Protein AF-A0A9N7LSR6-F1 (afdb_monomer)

Secondary structure (DSSP, 8-state):
-GGG--HHHHTTSSPPPHHHHHHHHHHHHHHTT--HHHHHHHHHHHGGGTHHHHHHHHHHT-TT-EEEEEPSSTTPPEEEEEEE-SGGGS-HHHHHHHH---TT-TTHHHHHHHHHHHHHHS-GGG-SS-HHHHHHHHHHHHHHHHT-TTS----GGGS-THHHHHHHHHHHHHTT-HHHHHHHHHSTTHHHHHHHHHSS--TTSSHHHHHHHHGGGS--GGGHHHHHHHHHHHHHHHHHSPPPP-GGGS--------

Organism: NCBI:txid265949

Mean predicted aligned error: 8.59 Å

Nearest PDB structures (foldseek):
  7bdx-assembly1_B  TM=3.173E-01  e=5.799E+00  Homo sapiens
  4yc7-assembly1_B  TM=2.250E-01  e=4.585E+00  Homo sapiens
  2x1g-assembly2_G  TM=2.556E-01  e=9.722E+00  Drosophila melanogaster

InterPro domains:
  IPR057037 TPR repeat domain, actinomycetes [PF23275] (3-215)

pLDDT: mean 83.14, std 17.46, range [34.88, 98.5]

Solvent-accessible surface area (backbone atoms only — not comparable to full-atom values): 14167 Å² total; per-residue (Å²): 109,72,88,70,69,48,71,52,30,57,68,42,76,39,78,66,52,73,68,46,21,48,54,48,21,52,50,43,25,68,43,32,83,38,48,56,70,54,49,51,52,50,29,61,72,46,57,91,58,24,31,56,58,17,41,43,46,30,50,38,6,13,58,49,34,60,29,44,39,34,54,71,51,94,87,54,62,80,42,94,50,69,41,69,25,19,55,89,50,39,28,52,42,56,49,47,55,56,64,64,86,58,95,79,53,96,49,48,60,58,48,48,36,50,49,30,48,42,50,52,59,16,60,69,88,53,41,49,54,23,35,52,37,39,39,41,49,52,42,46,50,49,55,58,48,68,68,33,77,85,82,50,74,42,56,50,80,74,54,74,65,70,60,54,58,27,45,45,43,28,42,52,40,29,33,60,13,54,53,40,44,30,47,50,46,72,39,92,60,22,69,56,50,52,46,46,68,70,50,45,50,51,89,78,74,40,50,35,66,43,50,60,54,57,56,47,80,70,46,62,77,90,40,44,63,48,24,50,54,37,50,47,38,56,51,49,50,52,68,75,63,54,77,72,77,71,78,83,77,80,79,74,78,84,80,73,90,129

Foldseek 3Di:
DLVVDDPCCLVLVDADDQVNQQLLQVLLLQQQADALVRLLVVLVVVPVCSQVSLSSQLQLQRQSYKHFHFHSDPPTDTDPDIDGGRLVSHHPNLSCLLPDPDPPPPCSLVSLLSNLVSNQSHDLSSLERGNSLLSLVVSLLVVLLVQDPPLALDELVVDDPRSLVSSLSSLQRSLSHLVSLLCCLQDPCNLVSLSSLVSYHRPVRCPSVVSNQVCLVPPDDPCVVSSVSNVCSNVVSCVVPPDPPPPVPPPDDDDDDD

Radius of gyration: 21.69 Å; Cα contacts (8 Å, |Δi|>4): 363; chains: 1; bounding box: 77×44×67 Å

Sequence (258 aa):
MLGSITPDQLAGKTPLNAEQASVLSQLQAQEHGMSVDALKTAEQRLGVERAIIGDSWQLMSNPNLNFPKTDTKVGAQEGSETTQGGFNQLPQSLQNALTFNEPSHPNSANDIAEIAKVAGDGSPRLQHGTELDKAMLDWGTRELHEEMPHGQIVDHSLLHGAQRSTLDDVFRVAGRDHVRVTDLLTGSGHDQFLFDVTHNRWDDGGKGIGSLFSWTQNPGGPEAELAGKTAHAYASYLGQHRAAPSASALCRSPERES

Structure (mmCIF, N/CA/C/O backbone):
data_AF-A0A9N7LSR6-F1
#
_entry.id   AF-A0A9N7LSR6-F1
#
loop_
_atom_site.group_PDB
_atom_site.id
_atom_site.type_symbol
_atom_site.label_atom_id
_atom_site.label_alt_id
_atom_site.label_comp_id
_atom_site.label_asym_id
_atom_site.label_entity_id
_atom_site.label_seq_id
_atom_site.pdbx_PDB_ins_code
_atom_site.Cartn_x
_atom_site.Cartn_y
_atom_site.Cartn_z
_atom_site.occupancy
_atom_site.B_iso_or_equiv
_atom_site.auth_seq_id
_atom_site.auth_comp_id
_atom_site.auth_asym_id
_atom_site.auth_atom_id
_atom_site.pdbx_PDB_model_num
ATOM 1 N N . MET A 1 1 ? -2.822 -4.829 19.591 1.00 74.12 1 MET A N 1
ATOM 2 C CA . MET A 1 1 ? -4.206 -4.497 19.193 1.00 74.12 1 MET A CA 1
ATOM 3 C C . MET A 1 1 ? -4.357 -4.608 17.683 1.00 74.12 1 MET A C 1
ATOM 5 O O . MET A 1 1 ? -4.864 -5.626 17.243 1.00 74.12 1 MET A O 1
ATOM 9 N N . LEU A 1 2 ? -3.822 -3.683 16.878 1.00 84.88 2 LEU A N 1
ATOM 10 C CA . LEU A 1 2 ? -3.814 -3.839 15.411 1.00 84.88 2 LEU A CA 1
ATOM 11 C C . LEU A 1 2 ? -2.745 -4.833 14.917 1.00 84.88 2 LEU A C 1
ATOM 13 O O . LEU A 1 2 ? -3.024 -5.675 14.072 1.00 84.88 2 LEU A O 1
ATOM 17 N N . GLY A 1 3 ? -1.565 -4.858 15.547 1.00 77.75 3 GLY A N 1
ATOM 18 C CA . GLY A 1 3 ? -0.486 -5.800 15.200 1.00 77.75 3 GLY A CA 1
ATOM 19 C C . GLY A 1 3 ? -0.766 -7.295 15.453 1.00 77.75 3 GLY A C 1
ATOM 20 O O . GLY A 1 3 ? 0.090 -8.130 15.162 1.00 77.75 3 GLY A O 1
ATOM 21 N N . SER A 1 4 ? -1.935 -7.657 16.004 1.00 89.38 4 SER A N 1
ATOM 22 C CA . SER A 1 4 ? -2.376 -9.057 16.142 1.00 89.38 4 SER A CA 1
ATOM 23 C C . SER A 1 4 ? -3.245 -9.539 14.975 1.00 89.38 4 SER A C 1
ATOM 25 O O . SER A 1 4 ? -3.668 -10.695 14.982 1.00 89.38 4 SER A O 1
ATOM 27 N N . ILE A 1 5 ? -3.517 -8.678 13.988 1.00 94.25 5 ILE A N 1
ATOM 28 C CA . ILE A 1 5 ? -4.262 -9.051 12.784 1.00 94.25 5 ILE A CA 1
ATOM 29 C C . ILE A 1 5 ? -3.492 -10.125 12.008 1.00 94.25 5 ILE A C 1
ATOM 31 O O . ILE A 1 5 ? -2.265 -10.092 11.869 1.00 94.25 5 ILE A O 1
ATOM 35 N N . THR A 1 6 ? -4.232 -11.131 11.555 1.00 94.50 6 THR A N 1
ATOM 36 C CA . THR A 1 6 ? -3.682 -12.323 10.905 1.00 94.50 6 THR A CA 1
ATOM 37 C C . THR A 1 6 ? -3.723 -12.210 9.378 1.00 94.50 6 THR A C 1
ATOM 39 O O . THR A 1 6 ? -4.559 -11.481 8.842 1.00 94.50 6 THR A O 1
ATOM 42 N N . PRO A 1 7 ? -2.885 -12.970 8.647 1.00 93.19 7 PRO A N 1
ATOM 43 C CA . PRO A 1 7 ? -2.949 -13.008 7.185 1.00 93.19 7 PRO A CA 1
ATOM 44 C C . PRO A 1 7 ? -4.320 -13.429 6.639 1.00 93.19 7 PRO A C 1
ATOM 46 O O . PRO A 1 7 ? -4.773 -12.885 5.639 1.00 93.19 7 PRO A O 1
ATOM 49 N N . ASP A 1 8 ? -5.016 -14.355 7.308 1.00 94.38 8 ASP A N 1
ATOM 50 C CA . ASP A 1 8 ? -6.358 -14.770 6.884 1.00 94.38 8 ASP A CA 1
ATOM 51 C C . ASP A 1 8 ? -7.393 -13.650 7.052 1.00 94.38 8 ASP A C 1
ATOM 53 O O . ASP A 1 8 ? -8.319 -13.559 6.246 1.00 94.38 8 ASP A O 1
ATOM 57 N N . GLN A 1 9 ? -7.215 -12.771 8.043 1.00 96.06 9 GLN A N 1
ATOM 58 C CA . GLN A 1 9 ? -8.043 -11.574 8.182 1.00 96.06 9 GLN A CA 1
ATOM 59 C C . GLN A 1 9 ? -7.751 -10.560 7.074 1.00 96.06 9 GLN A C 1
ATOM 61 O O . GLN A 1 9 ? -8.682 -10.091 6.431 1.00 96.06 9 GLN A O 1
ATOM 66 N N . LEU A 1 10 ? -6.474 -10.278 6.787 1.00 95.00 10 LEU A N 1
ATOM 67 C CA . LEU A 1 10 ? -6.074 -9.374 5.692 1.00 95.00 10 LEU A CA 1
ATOM 68 C C . LEU A 1 10 ? -6.535 -9.864 4.312 1.00 95.00 10 LEU A C 1
ATOM 70 O O . LEU A 1 10 ? -6.814 -9.059 3.426 1.00 95.00 10 LEU A O 1
ATOM 74 N N . ALA A 1 11 ? -6.635 -11.181 4.137 1.00 93.00 11 ALA A N 1
ATOM 75 C CA . ALA A 1 11 ? -7.169 -11.814 2.936 1.00 93.00 11 ALA A CA 1
ATOM 76 C C . ALA A 1 11 ? -8.710 -11.905 2.918 1.00 93.00 11 ALA A C 1
ATOM 78 O O . ALA A 1 11 ? -9.269 -12.512 2.008 1.00 93.00 11 ALA A O 1
ATOM 79 N N . GLY A 1 12 ? -9.408 -11.383 3.936 1.00 93.00 12 GLY A N 1
ATOM 80 C CA . GLY A 1 12 ? -10.873 -11.410 4.035 1.00 93.00 12 GLY A CA 1
ATOM 81 C C . GLY A 1 12 ? -11.478 -12.796 4.283 1.00 93.00 12 GLY A C 1
ATOM 82 O O . GLY A 1 12 ? -12.693 -12.964 4.200 1.00 93.00 12 GLY A O 1
ATOM 83 N N . LYS A 1 13 ? -10.660 -13.809 4.594 1.00 94.81 13 LYS A N 1
ATOM 84 C CA . LYS A 1 13 ? -11.134 -15.175 4.882 1.00 94.81 13 LYS A CA 1
ATOM 85 C C . LYS A 1 13 ? -11.805 -15.265 6.247 1.00 94.81 13 LYS A C 1
ATOM 87 O O . LYS A 1 13 ? -12.680 -16.103 6.452 1.00 94.81 13 LYS A O 1
ATOM 92 N N . THR A 1 14 ? -11.374 -14.428 7.187 1.00 95.75 14 THR A N 1
ATOM 93 C CA . THR A 1 14 ? -11.993 -14.278 8.504 1.00 95.75 14 THR A CA 1
ATOM 94 C C . THR A 1 14 ? -12.178 -12.796 8.830 1.00 95.75 14 THR A C 1
ATOM 96 O O . THR A 1 14 ? -11.366 -11.971 8.419 1.00 95.75 14 THR A O 1
ATOM 99 N N . PRO A 1 15 ? -13.249 -12.411 9.545 1.00 94.44 15 PRO A N 1
ATOM 100 C CA . PRO A 1 15 ? -13.459 -11.015 9.907 1.00 94.44 15 PRO A CA 1
ATOM 101 C C . PRO A 1 15 ? -12.470 -10.551 10.984 1.00 94.44 15 PRO A C 1
ATOM 103 O O . PRO A 1 15 ? -11.902 -11.349 11.741 1.00 94.44 15 PRO A O 1
ATOM 106 N N . LEU A 1 16 ? -12.313 -9.232 11.102 1.00 94.75 16 LEU A N 1
ATOM 107 C CA . LEU A 1 16 ? -11.719 -8.626 12.292 1.00 94.75 16 LEU A CA 1
ATOM 108 C C . LEU A 1 16 ? -12.547 -9.008 13.525 1.00 94.75 16 LEU A C 1
ATOM 110 O O . LEU A 1 16 ? -13.775 -9.103 13.459 1.00 94.75 16 LEU A O 1
ATOM 114 N N . ASN A 1 17 ? -11.885 -9.228 14.660 1.00 93.81 17 ASN A N 1
ATOM 115 C CA . ASN A 1 17 ? -12.618 -9.363 15.914 1.00 93.81 17 ASN A CA 1
ATOM 116 C C . ASN A 1 17 ? -13.159 -7.990 16.366 1.00 93.81 17 ASN A C 1
ATOM 118 O O . ASN A 1 17 ? -12.734 -6.950 15.861 1.00 93.81 17 ASN A O 1
ATOM 122 N N . ALA A 1 18 ? -14.092 -7.984 17.323 1.00 90.81 18 ALA A N 1
ATOM 123 C CA . ALA A 1 18 ? -14.767 -6.758 17.757 1.00 90.81 18 ALA A CA 1
ATOM 124 C C . ALA A 1 18 ? -13.787 -5.672 18.241 1.00 90.81 18 ALA A C 1
ATOM 126 O O . ALA A 1 18 ? -13.949 -4.501 17.921 1.00 90.81 18 ALA A O 1
ATOM 127 N N . GLU A 1 19 ? -12.734 -6.064 18.957 1.00 91.88 19 GLU A N 1
ATOM 128 C CA . GLU A 1 19 ? -11.726 -5.142 19.482 1.00 91.88 19 GLU A CA 1
ATOM 129 C C . GLU A 1 19 ? -10.877 -4.525 18.359 1.00 91.88 19 GLU A C 1
ATOM 131 O O . GLU A 1 19 ? -10.713 -3.309 18.302 1.00 91.88 19 GLU A O 1
ATOM 136 N N . GLN A 1 20 ? -10.394 -5.342 17.419 1.00 95.12 20 GLN A N 1
ATOM 137 C CA . GLN A 1 20 ? -9.645 -4.890 16.243 1.00 95.12 20 GLN A CA 1
ATOM 138 C C . GLN A 1 20 ? -10.472 -3.925 15.389 1.00 95.12 20 GLN A C 1
ATOM 140 O O . GLN A 1 20 ? -9.976 -2.873 14.988 1.00 95.12 20 GLN A O 1
ATOM 145 N N . ALA A 1 21 ? -11.730 -4.280 15.129 1.00 93.00 21 ALA A N 1
ATOM 146 C CA . ALA A 1 21 ? -12.619 -3.493 14.290 1.00 93.00 21 ALA A CA 1
ATOM 147 C C . ALA A 1 21 ? -12.985 -2.154 14.948 1.00 93.00 21 ALA A C 1
ATOM 149 O O . ALA A 1 21 ? -12.970 -1.121 14.279 1.00 93.00 21 ALA A O 1
ATOM 150 N N . SER A 1 22 ? -13.241 -2.157 16.261 1.00 91.06 22 SER A N 1
ATOM 151 C CA . SER A 1 22 ? -13.564 -0.942 17.013 1.00 91.06 22 SER A CA 1
ATOM 152 C C . SER A 1 22 ? -12.378 0.022 17.088 1.00 91.06 22 SER A C 1
ATOM 154 O O . SER A 1 22 ? -12.529 1.217 16.835 1.00 91.06 22 SER A O 1
ATOM 156 N N . VAL A 1 23 ? -11.167 -0.493 17.345 1.00 93.06 23 VAL A N 1
ATOM 157 C CA . VAL A 1 23 ? -9.940 0.323 17.344 1.00 93.06 23 VAL A CA 1
ATOM 158 C C . VAL A 1 23 ? -9.698 0.945 15.969 1.00 93.06 23 VAL A C 1
ATOM 160 O O . VAL A 1 23 ? -9.437 2.143 15.886 1.00 93.06 23 VAL A O 1
ATOM 163 N N . LEU A 1 24 ? -9.821 0.162 14.890 1.00 95.38 24 LEU A N 1
ATOM 164 C CA . LEU A 1 24 ? -9.657 0.672 13.527 1.00 95.38 24 LEU A CA 1
ATOM 165 C C . LEU A 1 24 ? -10.684 1.767 13.204 1.00 95.38 24 LEU A C 1
ATOM 167 O O . LEU A 1 24 ? -10.323 2.809 12.663 1.00 95.38 24 LEU A O 1
ATOM 171 N N . SER A 1 25 ? -11.944 1.556 13.590 1.00 93.62 25 SER A N 1
ATOM 172 C CA . SER A 1 25 ? -13.029 2.520 13.395 1.00 93.62 25 SER A CA 1
ATOM 173 C C . SER A 1 25 ? -12.774 3.847 14.118 1.00 93.62 25 SER A C 1
ATOM 175 O O . SER A 1 25 ? -12.939 4.922 13.542 1.00 93.62 25 SER A O 1
ATOM 177 N N . GLN A 1 26 ? -12.317 3.789 15.371 1.00 92.19 26 GLN A N 1
ATOM 178 C CA . GLN A 1 26 ? -12.020 4.986 16.159 1.00 92.19 26 GLN A CA 1
ATOM 179 C C . GLN A 1 26 ? -10.827 5.767 15.606 1.00 92.19 26 GLN A C 1
ATOM 181 O O . GLN A 1 26 ? -10.870 6.997 15.587 1.00 92.19 26 GLN A O 1
ATOM 186 N N . LEU A 1 27 ? -9.779 5.071 15.157 1.00 94.00 27 LEU A N 1
ATOM 187 C CA . LEU A 1 27 ? -8.625 5.702 14.516 1.00 94.00 27 LEU A CA 1
ATOM 188 C C . LEU A 1 27 ? -9.034 6.377 13.209 1.00 94.00 27 LEU A C 1
ATOM 190 O O . LEU A 1 27 ? -8.750 7.555 13.024 1.00 94.00 27 LEU A O 1
ATOM 194 N N . GLN A 1 28 ? -9.802 5.685 12.364 1.00 94.50 28 GLN A N 1
ATOM 195 C CA . GLN A 1 28 ? -10.325 6.255 11.124 1.00 94.50 28 GLN A CA 1
ATOM 196 C C . GLN A 1 28 ? -11.121 7.542 11.389 1.00 94.50 28 GLN A C 1
ATOM 198 O O . GLN A 1 28 ? -10.858 8.564 10.756 1.00 94.50 28 GLN A O 1
ATOM 203 N N . ALA A 1 29 ? -12.022 7.542 12.376 1.00 91.88 29 ALA A N 1
ATOM 204 C CA . ALA A 1 29 ? -12.809 8.723 12.723 1.00 91.88 29 ALA A CA 1
ATOM 205 C C . ALA A 1 29 ? -11.956 9.889 13.259 1.00 91.88 29 ALA A C 1
ATOM 207 O O . ALA A 1 29 ? -12.240 11.047 12.948 1.00 91.88 29 ALA A O 1
ATOM 208 N N . GLN A 1 30 ? -10.918 9.602 14.054 1.00 91.81 30 GLN A N 1
ATOM 209 C CA . GLN A 1 30 ? -10.011 10.617 14.608 1.00 91.81 30 GLN A CA 1
ATOM 210 C C . GLN A 1 30 ? -9.109 11.233 13.537 1.00 91.81 30 GLN A C 1
ATOM 212 O O . GLN A 1 30 ? -8.884 12.442 13.536 1.00 91.81 30 GLN A O 1
ATOM 217 N N . GLU A 1 31 ? -8.605 10.407 12.626 1.00 94.31 31 GLU A N 1
ATOM 218 C CA . GLU A 1 31 ? -7.654 10.810 11.596 1.00 94.31 31 GLU A CA 1
ATOM 219 C C . GLU A 1 31 ? -8.334 11.485 10.395 1.00 94.31 31 GLU A C 1
ATOM 221 O O . GLU A 1 31 ? -7.712 12.318 9.737 1.00 94.31 31 GLU A O 1
ATOM 226 N N . HIS A 1 32 ? -9.613 11.185 10.125 1.00 92.12 32 HIS A N 1
ATOM 227 C CA . HIS A 1 32 ? -10.320 11.569 8.895 1.00 92.12 32 HIS A CA 1
ATOM 228 C C . HIS A 1 32 ? -10.160 13.047 8.492 1.00 92.12 32 HIS A C 1
ATOM 230 O O . HIS A 1 32 ? -9.946 13.350 7.317 1.00 92.12 32 HIS A O 1
ATOM 236 N N . GLY A 1 33 ? -10.266 13.963 9.463 1.00 87.62 33 GLY A N 1
ATOM 237 C CA . GLY A 1 33 ? -10.202 15.413 9.246 1.00 87.62 33 GLY A CA 1
ATOM 238 C C . GLY A 1 33 ? -8.825 16.052 9.455 1.00 87.62 33 GLY A C 1
ATOM 239 O O . GLY A 1 33 ? -8.715 17.275 9.374 1.00 87.62 33 GLY A O 1
ATOM 240 N N . MET A 1 34 ? -7.788 15.274 9.771 1.00 93.38 34 MET A N 1
ATOM 241 C CA . MET A 1 34 ? -6.446 15.799 10.029 1.00 93.38 34 MET A CA 1
ATOM 242 C C . MET A 1 34 ? -5.683 16.069 8.722 1.00 93.38 34 MET A C 1
ATOM 244 O O . MET A 1 34 ? -5.839 15.354 7.731 1.00 93.38 34 MET A O 1
ATOM 248 N N . SER A 1 35 ? -4.827 17.096 8.712 1.00 93.62 35 SER A N 1
ATOM 249 C CA . SER A 1 35 ? -3.844 17.295 7.637 1.00 93.62 35 SER A CA 1
ATOM 250 C C . SER A 1 35 ? -2.722 16.254 7.719 1.00 93.62 35 SER A C 1
ATOM 252 O O . SER A 1 35 ? -2.513 15.665 8.780 1.00 93.62 35 SER A O 1
ATOM 254 N N . VAL A 1 36 ? -1.966 16.065 6.630 1.00 92.94 36 VAL A N 1
ATOM 255 C CA . VAL A 1 36 ? -0.799 15.159 6.609 1.00 92.94 36 VAL A CA 1
ATOM 256 C C . VAL A 1 36 ? 0.201 15.533 7.708 1.00 92.94 36 VAL A C 1
ATOM 258 O O . VAL A 1 36 ? 0.541 14.699 8.541 1.00 92.94 36 VAL A O 1
ATOM 261 N N . ASP A 1 37 ? 0.533 16.819 7.814 1.00 93.00 37 ASP A N 1
ATOM 262 C CA . ASP A 1 37 ? 1.457 17.348 8.824 1.00 93.00 37 ASP A CA 1
ATOM 263 C C . ASP A 1 37 ? 0.952 17.134 10.273 1.00 93.00 37 ASP A C 1
ATOM 265 O O . ASP A 1 37 ? 1.711 16.816 11.198 1.00 93.00 37 ASP A O 1
ATOM 269 N N . ALA A 1 38 ? -0.368 17.226 10.490 1.00 93.81 38 ALA A N 1
ATOM 270 C CA . ALA A 1 38 ? -0.983 16.938 11.787 1.00 93.81 38 ALA A CA 1
ATOM 271 C C . ALA A 1 38 ? -0.946 15.440 12.120 1.00 93.81 38 ALA A C 1
ATOM 273 O O . ALA A 1 38 ? -0.660 15.082 13.265 1.00 93.81 38 ALA A O 1
ATOM 274 N N . LEU A 1 39 ? -1.177 14.571 11.132 1.00 95.06 39 LEU A N 1
ATOM 275 C CA . LEU A 1 39 ? -1.045 13.120 11.277 1.00 95.06 39 LEU A CA 1
ATOM 276 C C . LEU A 1 39 ? 0.406 12.729 11.554 1.00 95.06 39 LEU A C 1
ATOM 278 O O . LEU A 1 39 ? 0.665 11.931 12.455 1.00 95.06 39 LEU A O 1
ATOM 282 N N . LYS A 1 40 ? 1.368 13.353 10.864 1.00 94.19 40 LYS A N 1
ATOM 283 C CA . LYS A 1 40 ? 2.791 13.139 11.129 1.00 94.19 40 LYS A CA 1
ATOM 284 C C . LYS A 1 40 ? 3.169 13.599 12.531 1.00 94.19 40 LYS A C 1
ATOM 286 O O . LYS A 1 40 ? 3.890 12.906 13.243 1.00 94.19 40 LYS A O 1
ATOM 291 N N . THR A 1 41 ? 2.657 14.746 12.961 1.00 94.19 41 THR A N 1
ATOM 292 C CA . THR A 1 41 ? 2.859 15.238 14.327 1.00 94.19 41 THR A CA 1
ATOM 293 C C . THR A 1 41 ? 2.252 14.287 15.364 1.00 94.19 41 THR A C 1
ATOM 295 O O . THR A 1 41 ? 2.858 14.056 16.412 1.00 94.19 41 THR A O 1
ATOM 298 N N . ALA A 1 42 ? 1.070 13.725 15.097 1.00 92.81 42 ALA A N 1
ATOM 299 C CA . ALA A 1 42 ? 0.438 12.735 15.965 1.00 92.81 42 ALA A CA 1
ATOM 300 C C . ALA A 1 42 ? 1.285 11.456 16.064 1.00 92.81 42 ALA A C 1
ATOM 302 O O . ALA A 1 42 ? 1.587 11.018 17.172 1.00 92.81 42 ALA A O 1
ATOM 303 N N . GLU A 1 43 ? 1.752 10.931 14.930 1.00 95.06 43 GLU A N 1
ATOM 304 C CA . GLU A 1 43 ? 2.676 9.795 14.847 1.00 95.06 43 GLU A CA 1
ATOM 305 C C . GLU A 1 43 ? 3.944 10.036 15.683 1.00 95.06 43 GLU A C 1
ATOM 307 O O . GLU A 1 43 ? 4.276 9.236 16.557 1.00 95.06 43 GLU A O 1
ATOM 312 N N . GLN A 1 44 ? 4.600 11.189 15.524 1.00 92.94 44 GLN A N 1
ATOM 313 C CA . GLN A 1 44 ? 5.814 11.521 16.279 1.00 92.94 44 GLN A CA 1
ATOM 314 C C . GLN A 1 44 ? 5.575 11.606 17.792 1.00 92.94 44 GLN A C 1
ATOM 316 O O . GLN A 1 44 ? 6.429 11.197 18.583 1.00 92.94 44 GLN A O 1
ATOM 321 N N . ARG A 1 45 ? 4.414 12.122 18.216 1.00 93.06 45 ARG A N 1
ATOM 322 C CA . ARG A 1 45 ? 4.045 12.231 19.638 1.00 93.06 45 ARG A CA 1
ATOM 323 C C . ARG A 1 45 ? 3.814 10.874 20.299 1.00 93.06 45 ARG A C 1
ATOM 325 O O . ARG A 1 45 ? 3.986 10.774 21.512 1.00 93.06 45 ARG A O 1
ATOM 332 N N . LEU A 1 46 ? 3.448 9.850 19.530 1.00 90.88 46 LEU A N 1
ATOM 333 C CA . LEU A 1 46 ? 3.213 8.494 20.035 1.00 90.88 46 LEU A CA 1
ATOM 334 C C . LEU A 1 46 ? 4.513 7.738 20.351 1.00 90.88 46 LEU A C 1
ATOM 336 O O . LEU A 1 46 ? 4.479 6.725 21.051 1.00 90.88 46 LEU A O 1
ATOM 340 N N . GLY A 1 47 ? 5.668 8.231 19.891 1.00 90.50 47 GLY A N 1
ATOM 341 C CA . GLY A 1 47 ? 6.975 7.672 20.228 1.00 90.50 47 GLY A CA 1
ATOM 342 C C . GLY A 1 47 ? 7.091 6.198 19.838 1.00 90.50 47 GLY A C 1
ATOM 343 O O . GLY A 1 47 ? 7.173 5.867 18.662 1.00 90.50 47 GLY A O 1
ATOM 344 N N . VAL A 1 48 ? 7.110 5.297 20.821 1.00 87.50 48 VAL A N 1
ATOM 345 C CA . VAL A 1 48 ? 7.247 3.848 20.579 1.00 87.50 48 VAL A CA 1
ATOM 346 C C . VAL A 1 48 ? 6.019 3.262 19.865 1.00 87.50 48 VAL A C 1
ATOM 348 O O . VAL A 1 48 ? 6.159 2.321 19.093 1.00 87.50 48 VAL A O 1
ATOM 351 N N . GLU A 1 49 ? 4.838 3.856 20.053 1.00 89.88 49 GLU A N 1
ATOM 352 C CA . GLU A 1 49 ? 3.566 3.385 19.477 1.00 89.88 49 GLU A CA 1
ATOM 353 C C . GLU A 1 49 ? 3.246 4.026 18.117 1.00 89.88 49 GLU A C 1
ATOM 355 O O . GLU A 1 49 ? 2.159 3.850 17.573 1.00 89.88 49 GLU A O 1
ATOM 360 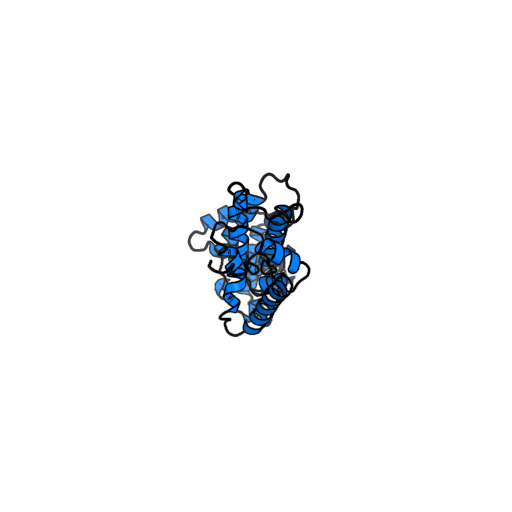N N . ARG A 1 50 ? 4.187 4.783 17.543 1.00 93.06 50 ARG A N 1
ATOM 361 C CA . ARG A 1 50 ? 3.987 5.562 16.312 1.00 93.06 50 ARG A CA 1
ATOM 362 C C . ARG A 1 50 ? 3.512 4.739 15.108 1.00 93.06 50 ARG A C 1
ATOM 364 O O . ARG A 1 50 ? 2.761 5.243 14.277 1.00 93.06 50 ARG A O 1
ATOM 371 N N . ALA A 1 51 ? 3.884 3.456 15.061 1.00 94.25 51 ALA A N 1
ATOM 372 C CA . ALA A 1 51 ? 3.486 2.525 14.008 1.00 94.25 51 ALA A CA 1
ATOM 373 C C . ALA A 1 51 ? 1.961 2.395 13.868 1.00 94.25 51 ALA A C 1
ATOM 375 O O . ALA A 1 51 ? 1.488 2.084 12.782 1.00 94.25 51 ALA A O 1
ATOM 376 N N . ILE A 1 52 ? 1.185 2.688 14.922 1.00 95.31 52 ILE A N 1
ATOM 377 C CA . ILE A 1 52 ? -0.276 2.556 14.900 1.00 95.31 52 ILE A CA 1
ATOM 378 C C . ILE A 1 52 ? -0.951 3.428 13.830 1.00 95.31 52 ILE A C 1
ATOM 380 O O . ILE A 1 52 ? -1.991 3.030 13.319 1.00 95.31 52 ILE A O 1
ATOM 384 N N . ILE A 1 53 ? -0.358 4.575 13.472 1.00 96.38 53 ILE A N 1
ATOM 385 C CA . ILE A 1 53 ? -0.896 5.467 12.432 1.00 96.38 53 ILE A CA 1
ATOM 386 C C . ILE A 1 53 ? -0.649 4.875 11.038 1.00 96.38 53 ILE A C 1
ATOM 388 O O . ILE A 1 53 ? -1.546 4.825 10.209 1.00 96.38 53 ILE A O 1
ATOM 392 N N . GLY A 1 54 ? 0.552 4.350 10.778 1.00 96.88 54 GLY A N 1
ATOM 393 C CA . GLY A 1 54 ? 0.815 3.628 9.529 1.00 96.88 54 GLY A CA 1
ATOM 394 C C . GLY A 1 54 ? -0.038 2.358 9.420 1.00 96.88 54 GLY A C 1
ATOM 395 O O . GLY A 1 54 ? -0.631 2.090 8.377 1.00 96.88 54 GLY A O 1
ATOM 396 N N . ASP A 1 55 ? -0.157 1.607 10.517 1.00 97.75 55 ASP A N 1
ATOM 397 C CA . ASP A 1 55 ? -0.974 0.395 10.601 1.00 97.75 55 ASP A CA 1
ATOM 398 C C . ASP A 1 55 ? -2.459 0.688 10.342 1.00 97.75 55 ASP A C 1
ATOM 400 O O . ASP A 1 55 ? -3.117 -0.072 9.628 1.00 97.75 55 ASP A O 1
ATOM 404 N N . SER A 1 56 ? -2.999 1.783 10.896 1.00 97.44 56 SER A N 1
ATOM 405 C CA . SER A 1 56 ? -4.399 2.167 10.691 1.00 97.44 56 SER A CA 1
ATOM 406 C C . SER A 1 56 ? -4.670 2.454 9.217 1.00 97.44 56 SER A C 1
ATOM 408 O O . SER A 1 56 ? -5.667 1.958 8.689 1.00 97.44 56 SER A O 1
ATOM 410 N N . TRP A 1 57 ? -3.775 3.170 8.529 1.00 98.31 57 TRP A N 1
ATOM 411 C CA . TRP A 1 57 ? -3.933 3.494 7.110 1.00 98.31 57 TRP A CA 1
ATOM 412 C C . TRP A 1 57 ? -3.930 2.251 6.225 1.00 98.31 57 TRP A C 1
ATOM 414 O O . TRP A 1 57 ? -4.775 2.121 5.335 1.00 98.31 57 TRP A O 1
ATOM 424 N N . GLN A 1 58 ? -3.020 1.312 6.492 1.00 98.12 58 GLN A N 1
ATOM 425 C CA . GLN A 1 58 ? -2.955 0.053 5.750 1.00 98.12 58 GLN A CA 1
ATOM 426 C C . GLN A 1 58 ? -4.238 -0.767 5.926 1.00 98.12 58 GLN A C 1
ATOM 428 O O . GLN A 1 58 ? -4.798 -1.291 4.965 1.00 98.12 58 GLN A O 1
ATOM 433 N N . LEU A 1 59 ? -4.766 -0.818 7.147 1.00 98.12 59 LEU A N 1
ATOM 434 C CA . LEU A 1 59 ? -5.972 -1.580 7.452 1.00 98.12 59 LEU A CA 1
ATOM 435 C C . LEU A 1 59 ? -7.247 -0.925 6.912 1.00 98.12 59 LEU A C 1
ATOM 437 O O . LEU A 1 59 ? -8.060 -1.605 6.290 1.00 98.12 59 LEU A O 1
ATOM 441 N N . MET A 1 60 ? -7.439 0.382 7.110 1.00 97.50 60 MET A N 1
ATOM 442 C CA . MET A 1 60 ? -8.649 1.059 6.628 1.00 97.50 60 MET A CA 1
ATOM 443 C C . MET A 1 60 ? -8.703 1.094 5.099 1.00 97.50 60 MET A C 1
ATOM 445 O O . MET A 1 60 ? -9.791 1.073 4.530 1.00 97.50 60 MET A O 1
ATOM 449 N N . SER A 1 61 ? -7.546 1.085 4.430 1.00 98.50 61 SER A N 1
ATOM 450 C CA . SER A 1 61 ? -7.463 1.034 2.970 1.00 98.50 61 SER A CA 1
ATOM 451 C C . SER A 1 61 ? -7.517 -0.380 2.382 1.00 98.50 61 SER A C 1
ATOM 453 O O . SER A 1 61 ? -7.536 -0.512 1.161 1.00 98.50 61 SER A O 1
ATOM 455 N N . ASN A 1 62 ? -7.579 -1.437 3.196 1.00 98.44 62 ASN A N 1
ATOM 456 C CA . ASN A 1 62 ? -7.665 -2.809 2.701 1.00 98.44 62 ASN A CA 1
ATOM 457 C C . ASN A 1 62 ? -9.121 -3.174 2.325 1.00 98.44 62 ASN A C 1
ATOM 459 O O . ASN A 1 62 ? -9.973 -3.273 3.213 1.00 98.44 62 ASN A O 1
ATOM 463 N N . PRO A 1 63 ? -9.427 -3.436 1.039 1.00 97.94 63 PRO A N 1
ATOM 464 C CA . PRO A 1 63 ? -10.787 -3.705 0.571 1.00 97.94 63 PRO A CA 1
ATOM 465 C C . PRO A 1 63 ? -11.352 -5.053 1.042 1.00 97.94 63 PRO A C 1
ATOM 467 O O . PRO A 1 63 ? -12.557 -5.281 0.937 1.00 97.94 63 PRO A O 1
ATOM 470 N N . ASN A 1 64 ? -10.522 -5.950 1.576 1.00 97.12 64 ASN A N 1
ATOM 471 C CA . ASN A 1 64 ? -10.973 -7.224 2.138 1.00 97.12 64 ASN A CA 1
ATOM 472 C C . ASN A 1 64 ? -11.472 -7.090 3.584 1.00 97.12 64 ASN A C 1
ATOM 474 O O . ASN A 1 64 ? -12.059 -8.031 4.124 1.00 97.12 64 ASN A O 1
ATOM 478 N N . LEU A 1 65 ? -11.233 -5.943 4.228 1.00 97.06 65 LEU A N 1
ATOM 479 C CA . LEU A 1 65 ? -11.643 -5.697 5.603 1.00 97.06 65 LEU A CA 1
ATOM 480 C C . LEU A 1 65 ? -12.987 -4.972 5.659 1.00 97.06 65 LEU A C 1
ATOM 482 O O . LEU A 1 65 ? -13.295 -4.103 4.848 1.00 97.06 65 LEU A O 1
ATOM 486 N N . ASN A 1 66 ? -13.773 -5.322 6.673 1.00 95.19 66 ASN A N 1
ATOM 487 C CA . ASN A 1 66 ? -14.980 -4.603 7.056 1.00 95.19 66 ASN A CA 1
ATOM 488 C C . ASN A 1 66 ? -14.862 -4.217 8.526 1.00 95.19 66 ASN A C 1
ATOM 490 O O . ASN A 1 66 ? -14.421 -5.025 9.348 1.00 95.19 66 ASN A O 1
ATOM 494 N N . PHE A 1 67 ? -15.265 -2.998 8.860 1.00 94.19 67 PHE A N 1
ATOM 495 C CA . PHE A 1 67 ? -15.240 -2.498 10.229 1.00 94.19 67 PHE A CA 1
ATOM 496 C C . PHE A 1 67 ? -16.432 -1.566 10.483 1.00 94.19 67 PHE A C 1
ATOM 498 O O . PHE A 1 67 ? -17.020 -1.044 9.531 1.00 94.19 67 PHE A O 1
ATOM 505 N N . PRO A 1 68 ? -16.849 -1.386 11.748 1.00 91.56 68 PRO A N 1
ATOM 506 C CA . PRO A 1 68 ? -17.919 -0.465 12.093 1.00 91.56 68 PRO A CA 1
ATOM 507 C C . PRO A 1 68 ? -17.634 0.948 11.601 1.00 91.56 68 PRO A C 1
ATOM 509 O O . PRO A 1 68 ? -16.489 1.399 11.575 1.00 91.56 68 PRO A O 1
ATOM 512 N N . LYS A 1 69 ? -18.682 1.681 11.256 1.00 87.62 69 LYS A N 1
ATOM 513 C CA . LYS A 1 69 ? -18.596 3.106 10.973 1.00 87.62 69 LYS A CA 1
ATOM 514 C C . LYS A 1 69 ? -18.744 3.876 12.282 1.00 87.62 69 LYS A C 1
ATOM 516 O O . LYS A 1 69 ? -19.768 3.769 12.955 1.00 87.62 69 LYS A O 1
ATOM 521 N N . THR A 1 70 ? -17.738 4.669 12.626 1.00 82.56 70 THR A N 1
ATOM 522 C CA . THR A 1 70 ? -17.833 5.662 13.699 1.00 82.56 70 THR A CA 1
ATOM 523 C C . THR A 1 70 ? -18.026 7.026 13.054 1.00 82.56 70 THR A C 1
ATOM 525 O O . THR A 1 70 ? -17.354 7.355 12.077 1.00 82.56 70 THR A O 1
ATOM 528 N N . ASP A 1 71 ? -18.968 7.820 13.562 1.00 74.81 71 ASP A N 1
ATOM 529 C CA . ASP A 1 71 ? -19.133 9.189 13.073 1.00 74.81 71 ASP A CA 1
ATOM 530 C C . ASP A 1 71 ? -17.830 9.974 13.282 1.00 74.81 71 ASP A C 1
ATOM 532 O O . ASP A 1 71 ? -17.215 9.917 14.344 1.00 74.81 71 ASP A O 1
ATOM 536 N N . THR A 1 72 ? -17.433 10.785 12.302 1.00 68.00 72 THR A N 1
ATOM 537 C CA . THR A 1 72 ? -16.172 11.559 12.304 1.00 68.00 72 THR A CA 1
ATOM 538 C C . THR A 1 72 ? -16.180 12.753 13.275 1.00 68.00 72 THR A C 1
ATOM 540 O O . THR A 1 72 ? -15.406 13.701 13.148 1.00 68.00 72 THR A O 1
ATOM 543 N N . LYS A 1 73 ? -17.080 12.734 14.266 1.00 66.31 73 LYS A N 1
ATOM 544 C CA . LYS A 1 73 ? -17.190 13.728 15.335 1.00 66.31 73 LYS A CA 1
ATOM 545 C C . LYS A 1 73 ? -16.449 13.225 16.568 1.00 66.31 73 LYS A C 1
ATOM 547 O O . LYS A 1 73 ? -16.612 12.080 16.982 1.00 66.31 73 LYS A O 1
ATOM 552 N N . VAL A 1 74 ? -15.689 14.110 17.208 1.00 58.84 74 VAL A N 1
ATOM 553 C CA . VAL A 1 74 ? -14.980 13.796 18.456 1.00 58.84 74 VAL A CA 1
ATOM 554 C C . VAL A 1 74 ? -15.971 13.286 19.511 1.00 58.84 74 VAL A C 1
ATOM 556 O O . VAL A 1 74 ? -16.943 13.969 19.832 1.00 58.84 74 VAL A O 1
ATOM 559 N N . GLY A 1 75 ? -15.714 12.089 20.048 1.00 60.72 75 GLY A N 1
ATOM 560 C CA . GLY A 1 75 ? -16.552 11.446 21.067 1.00 60.72 75 GLY A CA 1
ATOM 561 C C . GLY A 1 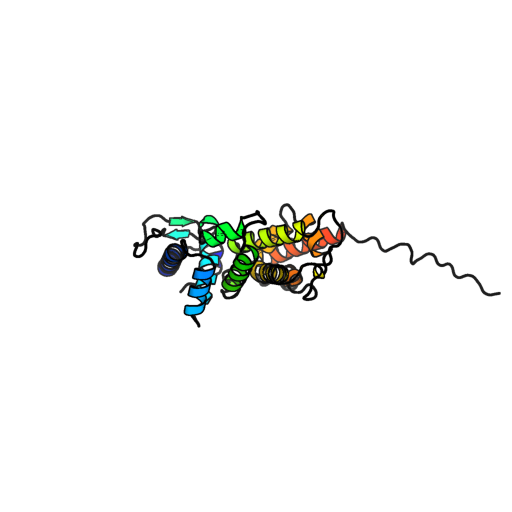75 ? -17.741 10.642 20.531 1.00 60.72 75 GLY A C 1
ATOM 562 O O . GLY A 1 75 ? -18.570 10.205 21.330 1.00 60.72 75 GLY A O 1
ATOM 563 N N . ALA A 1 76 ? -17.847 10.443 19.213 1.00 66.81 76 ALA A N 1
ATOM 564 C CA . ALA A 1 76 ? -18.848 9.556 18.637 1.00 66.81 76 ALA A CA 1
ATOM 565 C C . ALA A 1 76 ? -18.676 8.111 19.127 1.00 66.81 76 ALA A C 1
ATOM 567 O O . ALA A 1 76 ? -17.562 7.597 19.235 1.00 66.81 76 ALA A O 1
ATOM 568 N N . GLN A 1 77 ? -19.803 7.464 19.420 1.00 65.19 77 GLN A N 1
ATOM 569 C CA . GLN A 1 77 ? -19.845 6.033 19.691 1.00 65.19 77 GLN A CA 1
ATOM 570 C C . GLN A 1 77 ? -19.898 5.253 18.377 1.00 65.19 77 GLN A C 1
ATOM 572 O O . GLN A 1 77 ? -20.352 5.766 17.353 1.00 65.19 77 GLN A O 1
ATOM 577 N N . GLU A 1 78 ? -19.443 4.007 18.439 1.00 68.06 78 GLU A N 1
ATOM 578 C CA . GLU A 1 78 ? -19.507 3.058 17.334 1.00 68.06 78 GLU A CA 1
ATOM 579 C C . GLU A 1 78 ? -20.948 2.918 16.811 1.00 68.06 78 GLU A C 1
ATOM 581 O O . GLU A 1 78 ? -21.886 2.690 17.582 1.00 68.06 78 GLU A O 1
ATOM 586 N N . GLY A 1 79 ? -21.128 3.087 15.499 1.00 69.12 79 GLY A N 1
ATOM 587 C CA . GLY A 1 79 ? -22.408 2.892 14.828 1.00 69.12 79 GLY A CA 1
ATOM 588 C C . GLY A 1 79 ? -22.714 1.415 14.564 1.00 69.12 79 GLY A C 1
ATOM 589 O O . GLY A 1 79 ? -21.842 0.555 14.610 1.00 69.12 79 GLY A O 1
ATOM 590 N N . SER A 1 80 ? -23.975 1.117 14.235 1.00 73.75 80 SER A N 1
ATOM 591 C CA . SER A 1 80 ? -24.400 -0.243 13.844 1.00 73.75 80 SER A CA 1
ATOM 592 C C . SER A 1 80 ? -24.137 -0.575 12.369 1.00 73.75 80 SER A C 1
ATOM 594 O O . SER A 1 80 ? -24.243 -1.733 11.969 1.00 73.75 80 SER A O 1
ATOM 596 N N . GLU A 1 81 ? -23.796 0.430 11.557 1.00 85.94 81 GLU A N 1
ATOM 597 C CA . GLU A 1 81 ? -23.428 0.256 10.153 1.00 85.94 81 GLU A CA 1
ATOM 598 C C . GLU A 1 81 ? -21.959 -0.153 10.031 1.00 85.94 81 GLU A C 1
ATOM 600 O O . GLU A 1 81 ? -21.094 0.380 10.725 1.00 85.94 81 GLU A O 1
ATOM 605 N N . THR A 1 82 ? -21.662 -1.062 9.107 1.00 90.88 82 THR A N 1
ATOM 606 C CA . THR A 1 82 ? -20.288 -1.417 8.734 1.00 90.88 82 THR A CA 1
ATOM 607 C C . THR A 1 82 ? -19.907 -0.754 7.422 1.00 90.88 82 THR A C 1
ATOM 609 O O . THR A 1 82 ? -20.739 -0.632 6.523 1.00 90.88 82 THR A O 1
ATOM 612 N N . THR A 1 83 ? -18.636 -0.398 7.280 1.00 93.25 83 THR A N 1
ATOM 613 C CA . THR A 1 83 ? -18.051 0.033 6.013 1.00 93.25 83 THR A CA 1
ATOM 614 C C . THR A 1 83 ? -17.018 -0.977 5.533 1.00 93.25 83 THR A C 1
ATOM 616 O O . THR A 1 83 ? -16.323 -1.604 6.337 1.00 93.25 83 THR A O 1
ATOM 619 N N . GLN A 1 84 ? -16.918 -1.112 4.213 1.00 96.38 84 GLN A N 1
ATOM 620 C CA . GLN A 1 84 ? -15.813 -1.811 3.575 1.00 96.38 84 GLN A CA 1
ATOM 621 C C . GLN A 1 84 ? -14.593 -0.886 3.550 1.00 96.38 84 GLN A C 1
ATOM 623 O O . GLN A 1 84 ? -14.727 0.325 3.321 1.00 96.38 84 GLN A O 1
ATOM 628 N N . GLY A 1 85 ? -13.418 -1.457 3.802 1.00 97.00 85 GLY A N 1
ATOM 629 C CA . GLY A 1 85 ? -12.148 -0.770 3.626 1.00 97.00 85 GLY A CA 1
ATOM 630 C C . GLY A 1 85 ? -11.911 -0.358 2.173 1.00 97.00 85 GLY A C 1
ATOM 631 O O . GLY A 1 85 ? -12.611 -0.778 1.251 1.00 97.00 85 GLY A O 1
ATOM 632 N N . GLY A 1 86 ? -10.925 0.502 1.966 1.00 97.88 86 GLY A N 1
ATOM 633 C CA . GLY A 1 86 ? -10.545 0.992 0.645 1.00 97.88 86 GLY A CA 1
ATOM 634 C C . GLY A 1 86 ? -10.070 2.437 0.678 1.00 97.88 86 GLY A C 1
ATOM 635 O O . GLY A 1 86 ? -10.057 3.081 1.726 1.00 97.88 86 GLY A O 1
ATOM 636 N N . PHE A 1 87 ? -9.707 2.963 -0.490 1.00 97.56 87 PHE A N 1
ATOM 637 C CA . PHE A 1 87 ? -9.106 4.292 -0.622 1.00 97.56 87 PHE A CA 1
ATOM 638 C C . PHE A 1 87 ? -9.923 5.400 0.060 1.00 97.56 87 PHE A C 1
ATOM 640 O O . PHE A 1 87 ? -9.378 6.220 0.792 1.00 97.56 87 PHE A O 1
ATOM 647 N N . ASN A 1 88 ? -11.250 5.361 -0.092 1.00 96.00 88 ASN A N 1
ATOM 648 C CA . ASN A 1 88 ? -12.166 6.363 0.464 1.00 96.00 88 ASN A CA 1
ATOM 649 C C . ASN A 1 88 ? -12.232 6.367 2.002 1.00 96.00 88 ASN A C 1
ATOM 651 O O . ASN A 1 88 ? -12.842 7.267 2.579 1.00 96.00 88 ASN A O 1
ATOM 655 N N . GLN A 1 89 ? -11.652 5.362 2.665 1.00 96.88 89 GLN A N 1
ATOM 6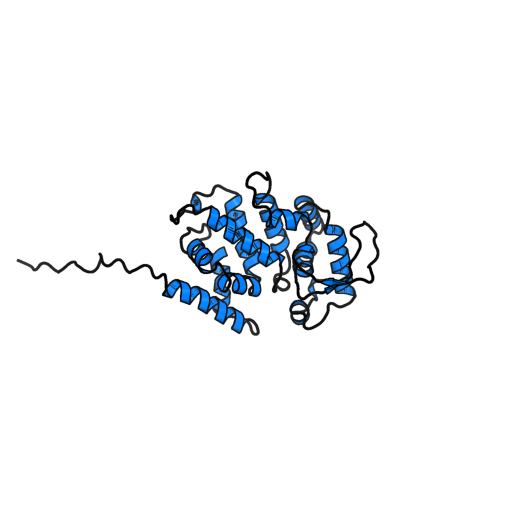56 C CA . GLN A 1 89 ? -11.586 5.301 4.124 1.00 96.88 89 GLN A CA 1
ATOM 657 C C . GLN A 1 89 ? -10.347 5.988 4.694 1.00 96.88 89 GLN A C 1
ATOM 659 O O . GLN A 1 89 ? -10.349 6.290 5.885 1.00 96.88 89 GLN A O 1
ATOM 664 N N . LEU A 1 90 ? -9.328 6.259 3.868 1.00 97.50 90 LEU A N 1
ATOM 665 C CA . LEU A 1 90 ? -8.144 7.016 4.276 1.00 97.50 90 LEU A CA 1
ATOM 666 C C . LEU A 1 90 ? -8.528 8.429 4.752 1.00 97.50 90 LEU A C 1
ATOM 668 O O . LEU A 1 90 ? -9.578 8.951 4.361 1.00 97.50 90 LEU A O 1
ATOM 672 N N . PRO A 1 91 ? -7.678 9.103 5.544 1.00 95.88 91 PRO A N 1
ATOM 673 C CA . PRO A 1 91 ? -7.845 10.524 5.829 1.00 95.88 91 PRO A CA 1
ATOM 674 C C . PRO A 1 91 ? -8.013 11.349 4.550 1.00 95.88 91 PRO A C 1
ATOM 676 O O . PRO A 1 91 ? -7.343 11.097 3.546 1.00 95.88 91 PRO A O 1
ATOM 679 N N . GLN A 1 92 ? -8.884 12.363 4.575 1.00 93.75 92 GLN A N 1
ATOM 680 C CA . GLN A 1 92 ? -9.189 13.146 3.369 1.00 93.75 92 GLN A CA 1
ATOM 681 C C . GLN A 1 92 ? -7.938 13.829 2.794 1.00 93.75 92 GLN A C 1
ATOM 683 O O . GLN A 1 92 ? -7.801 13.973 1.581 1.00 93.75 92 GLN A O 1
ATOM 688 N N . SER A 1 93 ? -7.007 14.227 3.662 1.00 93.06 93 SER A N 1
ATOM 689 C CA . SER A 1 93 ? -5.721 14.811 3.278 1.00 93.06 93 SER A CA 1
ATOM 690 C C . SER A 1 93 ? -4.846 13.839 2.479 1.00 93.06 93 SER A C 1
ATOM 692 O O . SER A 1 93 ? -4.273 14.246 1.471 1.00 93.06 93 SER A O 1
ATOM 694 N N . LEU A 1 94 ? -4.814 12.558 2.860 1.00 94.81 94 LEU A N 1
ATOM 695 C CA . LEU A 1 94 ? -4.109 11.500 2.130 1.00 94.81 94 LEU A CA 1
ATOM 696 C C . LEU A 1 94 ? -4.742 11.255 0.763 1.00 94.81 94 LEU A C 1
ATOM 698 O O . LEU A 1 94 ? -4.035 11.197 -0.242 1.00 94.81 94 LEU A O 1
ATOM 702 N N . GLN A 1 95 ? -6.074 11.150 0.725 1.00 94.19 95 GLN A N 1
ATOM 703 C CA . GLN A 1 95 ? -6.803 10.944 -0.525 1.00 94.19 95 GLN A CA 1
ATOM 704 C C . GLN A 1 95 ? -6.497 12.057 -1.526 1.00 94.19 95 GLN A C 1
ATOM 706 O O . GLN A 1 95 ? -6.179 11.796 -2.685 1.00 94.19 95 GLN A O 1
ATOM 711 N N . ASN A 1 96 ? -6.539 13.300 -1.050 1.00 90.88 96 ASN A N 1
ATOM 712 C CA . ASN A 1 96 ? -6.220 14.471 -1.845 1.00 90.88 96 ASN A CA 1
ATOM 713 C C . ASN A 1 96 ? -4.770 14.407 -2.346 1.00 90.88 96 ASN A C 1
ATOM 715 O O . ASN A 1 96 ? -4.550 14.457 -3.553 1.00 90.88 96 ASN A O 1
ATOM 719 N N . ALA A 1 97 ? -3.789 14.240 -1.455 1.00 90.06 97 ALA A N 1
ATOM 720 C CA . ALA A 1 97 ? -2.374 14.231 -1.829 1.00 90.06 97 ALA A CA 1
ATOM 721 C C . ALA A 1 97 ? -2.049 13.180 -2.907 1.00 90.06 97 ALA A C 1
ATOM 723 O O . ALA A 1 97 ? -1.324 13.476 -3.852 1.00 90.06 97 ALA A O 1
ATOM 724 N N . LEU A 1 98 ? -2.630 11.980 -2.802 1.00 90.56 98 LEU A N 1
ATOM 725 C CA . LEU A 1 98 ? -2.374 10.866 -3.722 1.00 90.56 98 LEU A CA 1
ATOM 726 C C . LEU A 1 98 ? -3.120 10.980 -5.068 1.00 90.56 98 LEU A C 1
ATOM 728 O O . LEU A 1 98 ? -2.711 10.352 -6.044 1.00 90.56 98 LEU A O 1
ATOM 732 N N . THR A 1 99 ? -4.195 11.776 -5.145 1.00 86.12 99 THR A N 1
ATOM 733 C CA . THR A 1 99 ? -5.020 11.928 -6.366 1.00 86.12 99 THR A CA 1
ATOM 734 C C . THR A 1 99 ? -4.831 13.250 -7.104 1.00 86.12 99 THR A C 1
ATOM 736 O O . THR A 1 99 ? -5.213 13.342 -8.272 1.00 86.12 99 THR A O 1
ATOM 739 N N . PHE A 1 100 ? -4.271 14.281 -6.465 1.00 73.81 100 PHE A N 1
ATOM 740 C CA . PHE A 1 100 ? -4.068 15.576 -7.111 1.00 73.81 100 PHE A CA 1
ATOM 741 C C . PHE A 1 100 ? -2.970 15.503 -8.185 1.00 73.81 1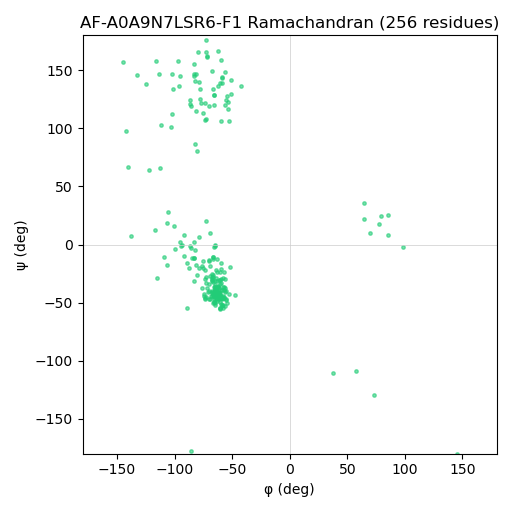00 PHE A C 1
ATOM 743 O O . PHE A 1 100 ? -1.807 15.256 -7.884 1.00 73.81 100 PHE A O 1
ATOM 750 N N . ASN A 1 101 ? -3.355 15.803 -9.430 1.00 55.53 101 ASN A N 1
ATOM 751 C CA . ASN A 1 101 ? -2.482 15.862 -10.613 1.00 55.53 101 ASN A CA 1
ATOM 752 C C . ASN A 1 101 ? -2.076 17.301 -10.993 1.00 55.53 101 ASN A C 1
ATOM 754 O O . ASN A 1 101 ? -1.680 17.555 -12.125 1.00 55.53 101 ASN A O 1
ATOM 758 N N . GLU A 1 102 ? -2.246 18.278 -10.095 1.00 48.84 102 GLU A N 1
ATOM 759 C CA . GLU A 1 102 ? -1.999 19.688 -10.415 1.00 48.84 102 GLU A CA 1
ATOM 760 C C . GLU A 1 102 ? -0.647 20.159 -9.844 1.00 48.84 102 GLU A C 1
ATOM 762 O O . GLU A 1 102 ? -0.532 20.317 -8.623 1.00 48.84 102 GLU A O 1
ATOM 767 N N . PRO A 1 103 ? 0.357 20.478 -10.692 1.00 41.03 103 PRO A N 1
ATOM 768 C CA . PRO A 1 103 ? 1.700 20.911 -10.271 1.00 41.03 103 PRO A CA 1
ATOM 769 C C . PRO A 1 103 ? 1.735 22.254 -9.515 1.00 41.03 103 PRO A C 1
ATOM 771 O O . PRO A 1 103 ? 2.792 22.711 -9.089 1.00 41.03 103 PRO A O 1
ATOM 774 N N . SER A 1 104 ? 0.584 22.907 -9.336 1.00 41.06 104 SER A N 1
ATOM 775 C CA . SER A 1 104 ? 0.436 24.180 -8.626 1.00 41.06 104 SER A CA 1
ATOM 776 C C . SER A 1 104 ? 0.058 24.040 -7.144 1.00 41.06 104 SER A C 1
ATOM 778 O O . SER A 1 104 ? -0.034 25.062 -6.461 1.00 41.06 104 SER A O 1
ATOM 780 N N . HIS A 1 105 ? -0.131 22.820 -6.613 1.00 49.09 105 HIS A N 1
ATOM 781 C CA . HIS A 1 105 ? -0.314 22.617 -5.170 1.00 49.09 105 HIS A CA 1
ATOM 782 C C . HIS A 1 105 ? 1.030 22.751 -4.431 1.00 49.09 105 HIS A C 1
ATOM 784 O O . HIS A 1 105 ? 1.892 21.889 -4.597 1.00 49.09 105 HIS A O 1
ATOM 790 N N . PRO A 1 106 ? 1.232 23.778 -3.579 1.00 42.81 106 PRO A N 1
ATOM 791 C CA . PRO A 1 106 ? 2.560 24.128 -3.060 1.00 42.81 106 PRO A CA 1
ATOM 792 C C . PRO A 1 106 ? 3.250 23.095 -2.149 1.00 42.81 106 PRO A C 1
ATOM 794 O O . PRO A 1 106 ? 4.364 23.364 -1.717 1.00 42.81 106 PRO A O 1
ATOM 797 N N . ASN A 1 107 ? 2.634 21.944 -1.849 1.00 55.84 107 ASN A N 1
ATOM 798 C CA . ASN A 1 107 ? 3.124 20.973 -0.860 1.00 55.84 107 ASN A CA 1
ATOM 799 C C . ASN A 1 107 ? 3.017 19.490 -1.283 1.00 55.84 107 ASN A C 1
ATOM 801 O O . ASN A 1 107 ? 3.315 18.627 -0.462 1.00 55.84 107 ASN A O 1
ATOM 805 N N . SER A 1 108 ? 2.643 19.157 -2.528 1.00 68.69 108 SER A N 1
ATOM 806 C CA . SER A 1 108 ? 2.317 17.763 -2.901 1.00 68.69 108 SER A CA 1
ATOM 807 C C . SER A 1 108 ? 3.465 16.771 -2.662 1.00 68.69 108 SER A C 1
ATOM 809 O O . SER A 1 108 ? 3.261 15.731 -2.046 1.00 68.69 108 SER A O 1
ATOM 811 N N . ALA A 1 109 ? 4.695 17.103 -3.063 1.00 73.81 109 ALA A N 1
ATOM 812 C CA . ALA A 1 109 ? 5.844 16.212 -2.879 1.00 73.81 109 ALA A CA 1
ATOM 813 C C . ALA A 1 109 ? 6.244 16.023 -1.402 1.00 73.81 109 ALA A C 1
ATOM 815 O O . ALA A 1 109 ? 6.732 14.953 -1.034 1.00 73.81 109 ALA A O 1
ATOM 816 N N . ASN A 1 110 ? 6.031 17.041 -0.560 1.00 83.25 110 ASN A N 1
ATOM 817 C CA . ASN A 1 110 ? 6.295 16.953 0.879 1.00 83.25 110 ASN A CA 1
ATOM 818 C C . ASN A 1 110 ? 5.239 16.084 1.566 1.00 83.25 110 ASN A C 1
ATOM 820 O O . ASN A 1 110 ? 5.595 15.192 2.331 1.00 83.25 110 ASN A O 1
ATOM 824 N N . ASP A 1 111 ? 3.962 16.291 1.232 1.00 89.56 111 ASP A N 1
ATOM 825 C CA . ASP A 1 111 ? 2.860 15.483 1.753 1.00 89.56 111 ASP A CA 1
ATOM 826 C C . ASP A 1 111 ? 3.071 14.002 1.401 1.00 89.56 111 ASP A C 1
ATOM 828 O O . ASP A 1 111 ? 2.965 13.133 2.263 1.00 89.56 111 ASP A O 1
ATOM 832 N N . ILE A 1 112 ? 3.458 13.694 0.159 1.00 91.19 112 ILE A N 1
ATOM 833 C CA . ILE A 1 112 ? 3.743 12.313 -0.255 1.00 91.19 112 ILE A CA 1
ATOM 834 C C . ILE A 1 112 ? 4.959 11.737 0.481 1.00 91.19 112 ILE A C 1
ATOM 836 O O . ILE A 1 112 ? 4.915 10.583 0.909 1.00 91.19 112 ILE A O 1
ATOM 840 N N . ALA A 1 113 ? 6.021 12.521 0.693 1.00 90.38 113 ALA A N 1
ATOM 841 C CA . ALA A 1 113 ? 7.175 12.077 1.479 1.00 90.38 113 ALA A CA 1
ATOM 842 C C . ALA A 1 113 ? 6.778 11.723 2.920 1.00 90.38 113 ALA A C 1
ATOM 844 O O . ALA A 1 113 ? 7.225 10.718 3.479 1.00 90.38 113 ALA A O 1
ATOM 845 N N . GLU A 1 114 ? 5.911 12.529 3.529 1.00 93.94 114 GLU A N 1
ATOM 846 C CA . GLU A 1 114 ? 5.388 12.279 4.868 1.00 93.94 114 GLU A CA 1
ATOM 847 C C . GLU A 1 114 ? 4.489 11.047 4.913 1.00 93.94 114 GLU A C 1
ATOM 849 O O . GLU A 1 114 ? 4.635 10.229 5.827 1.00 93.94 114 GLU A O 1
ATOM 854 N N . ILE A 1 115 ? 3.626 10.870 3.910 1.00 96.19 115 ILE A N 1
ATOM 855 C CA . ILE A 1 115 ? 2.779 9.684 3.763 1.00 96.19 115 ILE A CA 1
ATOM 856 C C . ILE A 1 115 ? 3.646 8.429 3.662 1.00 96.19 115 ILE A C 1
ATOM 858 O O . ILE A 1 115 ? 3.474 7.508 4.462 1.00 96.19 115 ILE A O 1
ATOM 862 N N . ALA A 1 116 ? 4.625 8.411 2.753 1.00 95.25 116 ALA A N 1
ATOM 863 C CA . ALA A 1 116 ? 5.542 7.286 2.582 1.00 95.25 116 ALA A CA 1
ATOM 864 C C . ALA A 1 116 ? 6.313 6.992 3.877 1.00 95.25 116 ALA A C 1
ATOM 866 O O . ALA A 1 116 ? 6.488 5.833 4.256 1.00 95.25 116 ALA A O 1
ATOM 867 N N . LYS A 1 117 ? 6.729 8.028 4.612 1.00 95.38 117 LYS A N 1
ATOM 868 C CA . LYS A 1 117 ? 7.414 7.865 5.897 1.00 95.38 117 LYS A CA 1
ATOM 869 C C . LYS A 1 117 ? 6.516 7.229 6.959 1.00 95.38 117 LYS A C 1
ATOM 871 O O . LYS A 1 117 ? 6.940 6.263 7.582 1.00 95.38 117 LYS A O 1
ATOM 876 N N . VAL A 1 118 ? 5.300 7.739 7.167 1.00 97.12 118 VAL A N 1
ATOM 877 C CA . VAL A 1 118 ? 4.366 7.203 8.179 1.00 97.12 118 VAL A CA 1
ATOM 878 C C . VAL A 1 118 ? 3.911 5.789 7.820 1.00 97.12 118 VAL A C 1
ATOM 880 O O . VAL A 1 118 ? 3.955 4.905 8.673 1.00 97.12 118 VAL A O 1
ATOM 883 N N . ALA A 1 119 ? 3.562 5.539 6.556 1.00 97.19 119 ALA A N 1
ATOM 884 C CA . ALA A 1 119 ? 3.258 4.193 6.075 1.00 97.19 119 ALA A CA 1
ATOM 885 C C . ALA A 1 119 ? 4.464 3.253 6.251 1.00 97.19 119 ALA A C 1
ATOM 887 O O . ALA A 1 119 ? 4.320 2.105 6.667 1.00 97.19 119 ALA A O 1
ATOM 888 N N . GLY A 1 120 ? 5.673 3.761 5.996 1.00 95.75 120 GLY A N 1
ATOM 889 C CA . GLY A 1 120 ? 6.925 3.029 6.134 1.00 95.75 120 GLY A CA 1
ATOM 890 C C . GLY A 1 120 ? 7.328 2.705 7.573 1.00 95.75 120 GLY A C 1
ATOM 891 O O . GLY A 1 120 ? 8.034 1.708 7.753 1.00 95.75 120 GLY A O 1
ATOM 892 N N . ASP A 1 121 ? 6.897 3.519 8.546 1.00 95.56 121 ASP A N 1
ATOM 893 C CA . ASP A 1 121 ? 7.047 3.312 9.996 1.00 95.56 121 ASP A CA 1
ATOM 894 C C . ASP A 1 121 ? 6.052 2.256 10.540 1.00 95.56 121 ASP A C 1
ATOM 896 O O . ASP A 1 121 ? 6.277 1.704 11.621 1.00 95.56 121 ASP A O 1
ATOM 900 N N . GLY A 1 122 ? 4.981 1.957 9.794 1.00 95.12 122 GLY A N 1
ATOM 901 C CA . GLY A 1 122 ? 4.026 0.884 10.081 1.00 95.12 122 GLY A CA 1
ATOM 902 C C . GLY A 1 122 ? 4.574 -0.526 9.825 1.00 95.12 122 GLY A C 1
ATOM 903 O O . GLY A 1 122 ? 5.693 -0.733 9.345 1.00 95.12 122 GLY A O 1
ATOM 904 N N . SER A 1 123 ? 3.772 -1.536 10.154 1.00 95.56 123 SER A N 1
ATOM 905 C CA . SER A 1 123 ? 4.123 -2.944 10.004 1.00 95.56 123 SER A CA 1
ATOM 906 C C . SER A 1 123 ? 4.006 -3.411 8.547 1.00 95.56 123 SER A C 1
ATOM 908 O O . SER A 1 123 ? 2.896 -3.448 8.009 1.00 95.56 123 SER A O 1
ATOM 910 N N . PRO A 1 124 ? 5.090 -3.924 7.925 1.00 94.12 124 PRO A N 1
ATOM 911 C CA . PRO A 1 124 ? 5.024 -4.477 6.568 1.00 94.12 124 PRO A CA 1
ATOM 912 C C . PRO A 1 124 ? 4.054 -5.653 6.426 1.00 94.12 124 PRO A C 1
ATOM 914 O O . PRO A 1 124 ? 3.596 -5.965 5.338 1.00 94.12 124 PRO A O 1
ATOM 917 N N . ARG A 1 125 ? 3.711 -6.319 7.534 1.00 93.75 125 ARG A N 1
ATOM 918 C CA . ARG A 1 125 ? 2.778 -7.452 7.530 1.00 93.75 125 ARG A CA 1
ATOM 919 C C . ARG A 1 125 ? 1.340 -7.049 7.213 1.00 93.75 125 ARG A C 1
ATOM 921 O O . ARG A 1 125 ? 0.548 -7.934 6.913 1.00 93.75 125 ARG A O 1
ATOM 928 N N . LEU A 1 126 ? 1.001 -5.766 7.347 1.00 96.62 126 LEU A N 1
ATOM 929 C CA . LEU A 1 126 ? -0.333 -5.236 7.059 1.00 96.62 126 LEU A CA 1
ATOM 930 C C . LEU 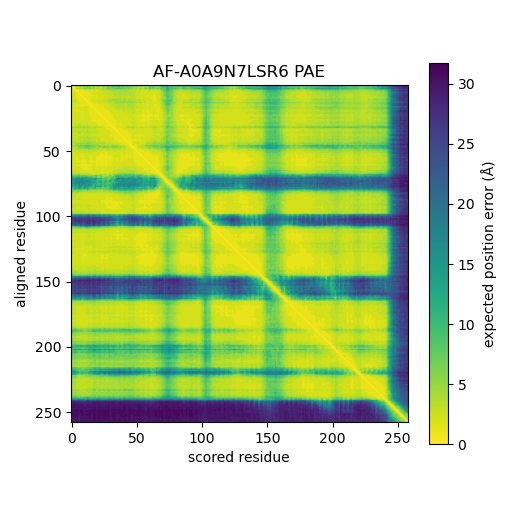A 1 126 ? -0.467 -4.743 5.610 1.00 96.62 126 LEU A C 1
ATOM 932 O O . LEU A 1 126 ? -1.584 -4.494 5.164 1.00 96.62 126 LEU A O 1
ATOM 936 N N . GLN A 1 127 ? 0.648 -4.654 4.879 1.00 95.62 127 GLN A N 1
ATOM 937 C CA . GLN A 1 127 ? 0.714 -4.271 3.468 1.00 95.62 127 GLN A CA 1
ATOM 938 C C . GLN A 1 127 ? 0.360 -5.472 2.591 1.00 95.62 127 GLN A C 1
ATOM 940 O O . GLN A 1 127 ? 1.225 -6.218 2.132 1.00 95.62 127 GLN A O 1
ATOM 945 N N . HIS A 1 128 ? -0.938 -5.726 2.457 1.00 95.06 128 HIS A N 1
ATOM 946 C CA . HIS A 1 128 ? -1.446 -6.848 1.682 1.00 95.06 128 HIS A CA 1
ATOM 947 C C . HIS A 1 128 ? -2.724 -6.472 0.935 1.00 95.06 128 HIS A C 1
ATOM 949 O O . HIS A 1 128 ? -3.823 -6.519 1.494 1.00 95.06 128 HIS A O 1
ATOM 955 N N . GLY A 1 129 ? -2.571 -6.125 -0.340 1.00 96.06 129 GLY A N 1
ATOM 956 C CA . GLY A 1 129 ? -3.663 -5.684 -1.193 1.00 96.06 129 GLY A CA 1
ATOM 957 C C . GLY A 1 129 ? -4.286 -4.369 -0.730 1.00 96.06 129 GLY A C 1
ATOM 958 O O . GLY A 1 129 ? -5.496 -4.198 -0.860 1.00 96.06 129 GLY A O 1
ATOM 959 N N . THR A 1 130 ? -3.519 -3.426 -0.187 1.00 98.31 130 THR A N 1
ATOM 960 C CA . THR A 1 130 ? -4.078 -2.166 0.330 1.00 98.31 130 THR A CA 1
ATOM 961 C C . THR A 1 130 ? -4.279 -1.147 -0.793 1.00 98.31 130 THR A C 1
ATOM 963 O O . THR A 1 130 ? -3.542 -1.123 -1.782 1.00 98.31 130 THR A O 1
ATOM 966 N N . GLU A 1 131 ? -5.315 -0.312 -0.693 1.00 98.50 131 GLU A N 1
ATOM 967 C CA . GLU A 1 131 ? -5.518 0.782 -1.652 1.00 98.50 131 GLU A CA 1
ATOM 968 C C . GLU A 1 131 ? -4.550 1.953 -1.410 1.00 98.50 131 GLU A C 1
ATOM 970 O O . GLU A 1 131 ? -4.306 2.735 -2.326 1.00 98.50 131 GLU A O 1
ATOM 975 N N . LEU A 1 132 ? -3.961 2.066 -0.211 1.00 98.38 132 LEU A N 1
ATOM 976 C CA . LEU A 1 132 ? -2.889 3.026 0.059 1.00 98.38 132 LEU A CA 1
ATOM 977 C C . LEU A 1 132 ? -1.639 2.695 -0.764 1.00 98.38 132 LEU A C 1
ATOM 979 O O . LEU A 1 132 ? -1.130 3.561 -1.476 1.00 98.38 132 LEU A O 1
ATOM 983 N N . ASP A 1 133 ? -1.161 1.449 -0.691 1.00 98.19 133 ASP A N 1
ATOM 984 C CA . ASP A 1 133 ? 0.036 1.028 -1.422 1.00 98.19 133 ASP A CA 1
ATOM 985 C C . ASP A 1 133 ? -0.209 1.096 -2.938 1.00 98.19 133 ASP A C 1
ATOM 987 O O . ASP A 1 133 ? 0.655 1.564 -3.680 1.00 98.19 133 ASP A O 1
ATOM 991 N N . LYS A 1 134 ? -1.424 0.757 -3.401 1.00 97.62 134 LYS A N 1
ATOM 992 C CA . LYS A 1 134 ? -1.829 0.966 -4.800 1.00 97.62 134 LYS A CA 1
ATOM 993 C C . LYS A 1 134 ? -1.722 2.438 -5.216 1.00 97.62 134 LYS A C 1
ATOM 995 O O . LYS A 1 134 ? -1.095 2.739 -6.226 1.00 97.62 134 LYS A O 1
ATOM 1000 N N . ALA A 1 135 ? -2.313 3.354 -4.451 1.00 96.62 135 ALA A N 1
ATOM 1001 C CA . ALA A 1 135 ? -2.315 4.775 -4.788 1.00 96.62 135 ALA A CA 1
ATOM 1002 C C . ALA A 1 135 ? -0.905 5.390 -4.757 1.00 96.62 135 ALA A C 1
ATOM 1004 O O . ALA A 1 135 ? -0.588 6.236 -5.590 1.00 96.62 135 ALA A O 1
ATOM 1005 N N . MET A 1 136 ? -0.041 4.942 -3.839 1.00 95.94 136 MET A N 1
ATOM 1006 C CA . MET A 1 136 ? 1.370 5.336 -3.812 1.00 95.94 136 MET A CA 1
ATOM 1007 C C . MET A 1 136 ? 2.123 4.844 -5.058 1.00 95.94 136 MET A C 1
ATOM 1009 O O . MET A 1 136 ? 2.858 5.620 -5.664 1.00 95.94 136 MET A O 1
ATOM 1013 N N . LEU A 1 137 ? 1.918 3.591 -5.481 1.00 95.25 137 LEU A N 1
ATOM 1014 C CA . LEU A 1 137 ? 2.518 3.058 -6.713 1.00 95.25 137 LEU A CA 1
ATOM 1015 C C . LEU A 1 137 ? 2.010 3.777 -7.970 1.00 95.25 137 LEU A C 1
ATOM 1017 O O . LEU A 1 137 ? 2.806 4.077 -8.860 1.00 95.25 137 LEU A O 1
ATOM 1021 N N . ASP A 1 138 ? 0.713 4.084 -8.036 1.00 93.19 138 ASP A N 1
ATOM 1022 C CA . ASP A 1 138 ? 0.118 4.836 -9.146 1.00 93.19 138 ASP A CA 1
ATOM 1023 C C . ASP A 1 138 ? 0.693 6.260 -9.220 1.00 93.19 138 ASP A C 1
ATOM 1025 O O . ASP A 1 138 ? 1.048 6.725 -10.305 1.00 93.19 138 ASP A O 1
ATOM 1029 N N . TRP A 1 139 ? 0.827 6.936 -8.070 1.00 91.19 139 TRP A N 1
ATOM 1030 C CA . TRP A 1 139 ? 1.484 8.241 -7.975 1.00 91.19 139 TRP A CA 1
ATOM 1031 C C . TRP A 1 139 ? 2.929 8.153 -8.475 1.00 91.19 139 TRP A C 1
ATOM 1033 O O . TRP A 1 139 ? 3.292 8.865 -9.405 1.00 91.19 139 TRP A O 1
ATOM 1043 N N . GLY A 1 140 ? 3.726 7.218 -7.945 1.00 88.88 140 GLY A N 1
ATOM 1044 C CA . GLY A 1 140 ? 5.134 7.075 -8.327 1.00 88.88 140 GLY A CA 1
ATOM 1045 C C . GLY A 1 140 ? 5.326 6.739 -9.807 1.00 88.88 140 GLY A C 1
ATOM 1046 O O . GLY A 1 140 ? 6.237 7.256 -10.443 1.00 88.88 140 GLY A O 1
ATOM 1047 N N . THR A 1 141 ? 4.442 5.916 -10.376 1.00 88.44 141 THR A N 1
ATOM 1048 C CA . THR A 1 141 ? 4.458 5.575 -11.808 1.00 88.44 141 THR A CA 1
ATOM 1049 C C . THR A 1 141 ? 4.153 6.790 -12.680 1.00 88.44 141 THR A C 1
ATOM 1051 O O . THR A 1 141 ? 4.808 6.990 -13.699 1.00 88.44 141 THR A O 1
ATOM 1054 N N . ARG A 1 142 ? 3.176 7.616 -12.288 1.00 86.06 142 ARG A N 1
ATOM 1055 C CA . ARG A 1 142 ? 2.825 8.831 -13.030 1.00 86.06 142 ARG A CA 1
ATOM 1056 C C . ARG A 1 142 ? 3.955 9.855 -13.004 1.00 86.06 142 ARG A C 1
ATOM 1058 O O . ARG A 1 142 ? 4.320 10.344 -14.065 1.00 86.06 142 ARG A O 1
ATOM 1065 N N . GLU A 1 143 ? 4.506 10.157 -11.830 1.00 81.25 143 GLU A N 1
ATOM 1066 C CA . GLU A 1 143 ? 5.600 11.131 -11.709 1.00 81.25 143 GLU A CA 1
ATOM 1067 C C . GLU A 1 143 ? 6.820 10.679 -12.520 1.00 81.25 143 GLU A C 1
ATOM 1069 O O . GLU A 1 143 ? 7.343 11.445 -13.325 1.00 81.25 143 GLU A O 1
ATOM 1074 N N . LEU A 1 144 ? 7.200 9.399 -12.410 1.00 81.06 144 LEU A N 1
ATOM 1075 C CA . LEU A 1 144 ? 8.298 8.826 -13.191 1.00 81.06 144 LEU A CA 1
ATOM 1076 C C . LEU A 1 144 ? 8.073 8.965 -14.709 1.00 81.06 144 LEU A C 1
ATOM 1078 O O . LEU A 1 144 ? 9.020 9.185 -15.465 1.00 81.06 144 LEU A O 1
ATOM 1082 N N . HIS A 1 145 ? 6.824 8.836 -15.162 1.00 80.00 145 HIS A N 1
ATOM 1083 C CA . HIS A 1 145 ? 6.462 8.989 -16.567 1.00 80.00 145 HIS A CA 1
ATOM 1084 C C . HIS A 1 145 ? 6.485 10.453 -17.033 1.00 80.00 145 HIS A C 1
ATOM 1086 O O . HIS A 1 145 ? 7.016 10.755 -18.104 1.00 80.00 145 HIS A O 1
ATOM 1092 N N . GLU A 1 146 ? 5.910 11.371 -16.250 1.00 72.88 146 GLU A N 1
ATOM 1093 C CA . GLU A 1 146 ? 5.871 12.808 -16.563 1.00 72.88 146 GLU A CA 1
ATOM 1094 C C . GLU A 1 146 ? 7.275 13.415 -16.656 1.00 72.88 146 GLU A C 1
ATOM 1096 O O . GLU A 1 146 ? 7.522 14.312 -17.467 1.00 72.88 146 GLU A O 1
ATOM 1101 N N . GLU A 1 147 ? 8.219 12.869 -15.892 1.00 63.47 147 GLU A N 1
ATOM 1102 C CA . GLU A 1 147 ? 9.635 13.215 -15.963 1.00 63.47 147 GLU A CA 1
ATOM 1103 C C . GLU A 1 147 ? 10.303 12.808 -17.284 1.00 63.47 147 GLU A C 1
ATOM 1105 O O . GLU A 1 147 ? 11.388 13.307 -17.576 1.00 63.47 147 GLU A O 1
ATOM 1110 N N . MET A 1 148 ? 9.666 11.977 -18.120 1.00 60.94 148 MET A N 1
ATOM 1111 C CA . MET A 1 148 ? 10.176 11.533 -19.423 1.00 60.94 148 MET A CA 1
ATOM 1112 C C . MET A 1 148 ? 9.366 12.054 -20.626 1.00 60.94 148 MET A C 1
ATOM 1114 O O . MET A 1 148 ? 8.807 11.270 -21.407 1.00 60.94 148 MET A O 1
ATOM 1118 N N . PRO A 1 149 ? 9.347 13.376 -20.891 1.00 50.75 149 PRO A N 1
ATOM 1119 C CA . PRO A 1 149 ? 8.712 13.888 -22.093 1.00 50.75 149 PRO A CA 1
ATOM 1120 C C . PRO A 1 149 ? 9.484 13.411 -23.337 1.00 50.75 149 PRO A C 1
ATOM 1122 O O . PRO A 1 149 ? 10.659 13.722 -23.534 1.00 50.75 149 PRO A O 1
ATOM 1125 N N . HIS A 1 150 ? 8.790 12.679 -24.214 1.00 51.31 150 HIS A N 1
ATOM 1126 C CA . HIS A 1 150 ? 9.249 12.225 -25.540 1.00 51.31 150 HIS A CA 1
ATOM 1127 C C . HIS A 1 150 ? 10.178 10.998 -25.600 1.00 51.31 150 HIS A C 1
ATOM 1129 O O . HIS A 1 150 ? 10.893 10.838 -26.593 1.00 51.31 150 HIS A O 1
ATOM 1135 N N . GLY A 1 151 ? 10.154 10.103 -24.604 1.00 48.41 151 GLY A N 1
ATOM 1136 C CA . GLY A 1 151 ? 10.866 8.815 -24.687 1.00 48.41 151 GLY A CA 1
ATOM 1137 C C . GLY A 1 151 ? 12.392 8.946 -24.764 1.00 48.41 151 GLY A C 1
ATOM 1138 O O . GLY A 1 151 ? 13.076 8.055 -25.269 1.00 48.41 151 GLY A O 1
ATOM 1139 N N . GLN A 1 152 ? 12.928 10.079 -24.305 1.00 52.34 152 GLN A N 1
ATOM 1140 C CA . GLN A 1 152 ? 14.360 10.264 -24.111 1.00 52.34 152 GLN A CA 1
ATOM 1141 C C . GLN A 1 152 ? 14.757 9.678 -22.757 1.00 52.34 152 GLN A C 1
ATOM 1143 O O . GLN A 1 152 ? 13.998 9.774 -21.800 1.00 52.34 152 GLN A O 1
ATOM 1148 N N . ILE A 1 153 ? 15.959 9.096 -22.681 1.00 51.59 153 ILE A N 1
ATOM 1149 C CA . ILE A 1 153 ? 16.584 8.745 -21.402 1.00 51.59 153 ILE A CA 1
ATOM 1150 C C . ILE A 1 153 ? 16.737 10.048 -20.624 1.00 51.59 153 ILE A C 1
ATOM 1152 O O . ILE A 1 153 ? 17.592 10.873 -20.960 1.00 51.59 153 ILE A O 1
ATOM 1156 N N . VAL A 1 154 ? 15.906 10.241 -19.610 1.00 53.12 154 VAL A N 1
ATOM 1157 C CA . VAL A 1 154 ? 16.095 11.321 -18.653 1.00 53.12 154 VAL A CA 1
ATOM 1158 C C . VAL A 1 154 ? 17.031 10.789 -17.586 1.00 53.12 154 VAL A C 1
ATOM 1160 O O . VAL A 1 154 ? 16.836 9.718 -17.017 1.00 53.12 154 VAL A O 1
ATOM 1163 N N . ASP A 1 155 ? 18.134 11.497 -17.380 1.00 52.69 155 ASP A N 1
ATOM 1164 C CA . ASP A 1 155 ? 18.997 11.195 -16.256 1.00 52.69 155 ASP A CA 1
ATOM 1165 C C . ASP A 1 155 ? 18.259 11.676 -15.001 1.00 52.69 155 ASP A C 1
ATOM 1167 O O . ASP A 1 155 ? 18.132 12.881 -14.806 1.00 52.69 155 ASP A O 1
ATOM 1171 N N . HIS A 1 156 ? 17.753 10.761 -14.166 1.00 50.34 156 HIS A N 1
ATOM 1172 C CA . HIS A 1 156 ? 17.115 11.090 -12.879 1.00 50.34 156 HIS A CA 1
ATOM 1173 C C . HIS A 1 156 ? 17.999 12.002 -12.005 1.00 50.34 156 HIS A C 1
ATOM 1175 O O . HIS A 1 156 ? 17.491 12.659 -11.102 1.00 50.34 156 HIS A O 1
ATOM 1181 N N . SER A 1 157 ? 19.318 12.080 -12.255 1.00 46.88 157 SER A N 1
ATOM 1182 C CA . SER A 1 157 ? 20.204 13.065 -11.609 1.00 46.88 157 SER A CA 1
ATOM 1183 C C . SER A 1 157 ? 19.940 14.524 -11.987 1.00 46.88 157 SER A C 1
ATOM 1185 O O . SER A 1 157 ? 20.455 15.432 -11.334 1.00 46.88 157 SER A O 1
ATOM 1187 N N . LEU A 1 158 ? 19.112 14.759 -13.004 1.00 47.41 158 LEU A N 1
ATOM 1188 C CA . LEU A 1 158 ? 18.609 16.073 -13.394 1.00 47.41 158 LEU A CA 1
ATOM 1189 C C . LEU A 1 158 ? 17.365 16.481 -12.590 1.00 47.41 158 LEU A C 1
ATOM 1191 O O . LEU A 1 158 ? 17.006 17.657 -12.609 1.00 47.41 158 LEU A O 1
ATOM 1195 N N . LEU A 1 159 ? 16.750 15.556 -11.842 1.00 53.41 159 LEU A N 1
ATOM 1196 C CA . LEU A 1 159 ? 15.758 15.890 -10.823 1.00 53.41 159 LEU A CA 1
ATOM 1197 C C . LEU A 1 159 ? 16.478 16.500 -9.624 1.00 53.41 159 LEU A C 1
ATOM 1199 O O . LEU A 1 159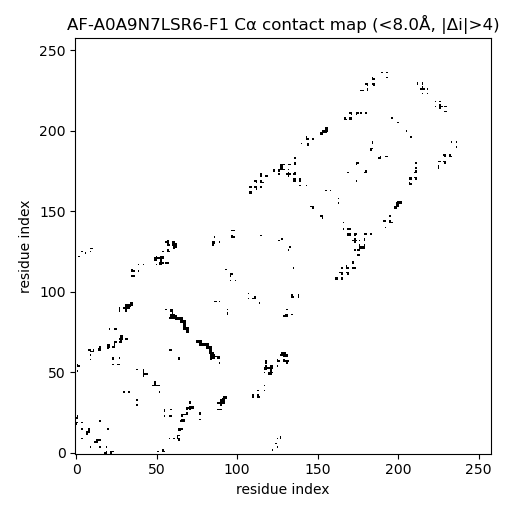 ? 17.371 15.901 -9.018 1.00 53.41 159 LEU A O 1
ATOM 1203 N N . HIS A 1 160 ? 16.100 17.720 -9.267 1.00 48.06 160 HIS A N 1
ATOM 1204 C CA . HIS A 1 160 ? 16.716 18.421 -8.152 1.00 48.06 160 HIS A CA 1
ATOM 1205 C C . HIS A 1 160 ? 16.043 18.049 -6.817 1.00 48.06 160 HIS A C 1
ATOM 1207 O O . HIS A 1 160 ? 14.878 18.355 -6.584 1.00 48.06 160 HIS A O 1
ATOM 1213 N N . GLY A 1 161 ? 16.809 17.480 -5.879 1.00 58.62 161 GLY A N 1
ATOM 1214 C CA . GLY A 1 161 ? 16.496 17.512 -4.442 1.00 58.62 161 GLY A CA 1
ATOM 1215 C C . GLY A 1 161 ? 15.335 16.622 -3.965 1.00 58.62 161 GLY A C 1
ATOM 1216 O O . GLY A 1 161 ? 15.331 15.419 -4.201 1.00 58.62 161 GLY A O 1
ATOM 1217 N N . ALA A 1 162 ? 14.400 17.206 -3.202 1.00 58.41 162 ALA A N 1
ATOM 1218 C CA . ALA A 1 162 ? 13.438 16.496 -2.346 1.00 58.41 162 ALA A CA 1
ATOM 1219 C C . ALA A 1 162 ? 12.421 15.604 -3.089 1.00 58.41 162 ALA A C 1
ATOM 1221 O O . ALA A 1 162 ? 12.044 14.562 -2.561 1.00 58.41 162 ALA A O 1
ATOM 1222 N N . GLN A 1 163 ? 12.017 15.961 -4.314 1.00 62.25 163 GLN A N 1
ATOM 1223 C CA . GLN A 1 163 ? 11.084 15.154 -5.124 1.00 62.25 163 GLN A CA 1
ATOM 1224 C C . GLN A 1 163 ? 11.655 13.771 -5.460 1.00 62.25 163 GLN A C 1
ATOM 1226 O O . GLN A 1 163 ? 10.949 12.767 -5.407 1.00 62.25 163 GLN A O 1
ATOM 1231 N N . ARG A 1 164 ? 12.967 13.703 -5.700 1.00 66.88 164 ARG A N 1
ATOM 1232 C CA . ARG A 1 164 ? 13.663 12.462 -6.034 1.00 66.88 164 ARG A CA 1
ATOM 1233 C C . ARG A 1 164 ? 13.691 11.470 -4.871 1.00 66.88 164 ARG A C 1
ATOM 1235 O O . ARG A 1 164 ? 13.406 10.295 -5.066 1.00 66.88 164 ARG A O 1
ATOM 1242 N N . SER A 1 165 ? 13.987 11.942 -3.655 1.00 74.56 165 SER A N 1
ATOM 1243 C CA . SER A 1 165 ? 13.947 11.091 -2.455 1.00 74.56 165 SER A CA 1
ATOM 1244 C C . SER A 1 165 ? 12.546 10.559 -2.165 1.00 74.56 165 SER A C 1
ATOM 1246 O O . SER A 1 165 ? 12.406 9.449 -1.660 1.00 74.56 165 SER A O 1
ATOM 1248 N N . THR A 1 166 ? 11.511 11.326 -2.515 1.00 84.12 166 THR A N 1
ATOM 1249 C CA . THR A 1 166 ? 10.120 10.914 -2.330 1.00 84.12 166 THR A CA 1
ATOM 1250 C C . THR A 1 166 ? 9.758 9.721 -3.213 1.00 84.12 166 THR A C 1
ATOM 1252 O O . THR A 1 166 ? 9.134 8.787 -2.716 1.00 84.12 166 THR A O 1
ATOM 1255 N N . LEU A 1 167 ? 10.176 9.704 -4.485 1.00 83.75 167 LEU A N 1
ATOM 1256 C CA . LEU A 1 167 ? 9.922 8.573 -5.390 1.00 83.75 167 LEU A CA 1
ATOM 1257 C C . LEU A 1 167 ? 10.564 7.276 -4.891 1.00 83.75 167 LEU A C 1
ATOM 1259 O O . LEU A 1 167 ? 9.901 6.238 -4.830 1.00 83.75 167 LEU A O 1
ATOM 1263 N N . ASP A 1 168 ? 11.830 7.345 -4.477 1.00 83.81 168 ASP A N 1
ATOM 1264 C CA . ASP A 1 168 ? 12.545 6.186 -3.936 1.00 83.81 168 ASP A CA 1
ATOM 1265 C C . ASP A 1 168 ? 11.855 5.646 -2.673 1.00 83.81 168 ASP A C 1
ATOM 1267 O O . ASP A 1 168 ? 11.674 4.433 -2.525 1.00 83.81 168 ASP A O 1
ATOM 1271 N N . ASP A 1 169 ? 11.424 6.534 -1.771 1.00 88.56 169 ASP A N 1
ATOM 1272 C CA . ASP A 1 169 ? 10.698 6.149 -0.562 1.00 88.56 169 ASP A CA 1
ATOM 1273 C C . ASP A 1 169 ? 9.332 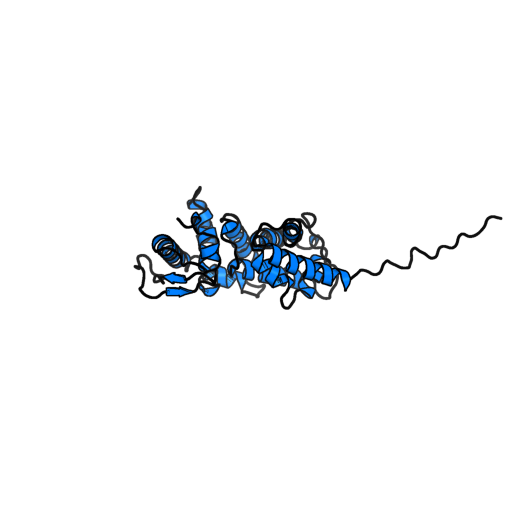5.536 -0.868 1.00 88.56 169 ASP A C 1
ATOM 1275 O O . ASP A 1 169 ? 8.981 4.519 -0.266 1.00 88.56 169 ASP A O 1
ATOM 1279 N N . VAL A 1 170 ? 8.595 6.094 -1.829 1.00 92.06 170 VAL A N 1
ATOM 1280 C CA . VAL A 1 170 ? 7.315 5.553 -2.296 1.00 92.06 170 VAL A CA 1
ATOM 1281 C C . VAL A 1 170 ? 7.488 4.127 -2.808 1.00 92.06 170 VAL A C 1
ATOM 1283 O O . VAL A 1 170 ? 6.839 3.220 -2.284 1.00 92.06 170 VAL A O 1
ATOM 1286 N N . PHE A 1 171 ? 8.396 3.883 -3.758 1.00 92.38 171 PHE A N 1
ATOM 1287 C CA . PHE A 1 171 ? 8.597 2.533 -4.294 1.00 92.38 171 PHE A CA 1
ATOM 1288 C C . PHE A 1 171 ? 9.121 1.562 -3.233 1.00 92.38 171 PHE A C 1
ATOM 1290 O O . PHE A 1 171 ? 8.677 0.418 -3.171 1.00 92.38 171 PHE A O 1
ATOM 1297 N N . ARG A 1 172 ? 10.009 2.010 -2.341 1.00 92.50 172 ARG A N 1
ATOM 1298 C CA . ARG A 1 172 ? 10.537 1.190 -1.238 1.00 92.50 172 ARG A CA 1
ATOM 1299 C C . ARG A 1 172 ? 9.474 0.823 -0.195 1.00 92.50 172 ARG A C 1
ATOM 1301 O O . ARG A 1 172 ? 9.596 -0.209 0.471 1.00 92.50 172 ARG A O 1
ATOM 1308 N N . VAL A 1 173 ? 8.492 1.690 0.042 1.00 94.88 173 VAL A N 1
ATOM 1309 C CA . VAL A 1 173 ? 7.446 1.479 1.054 1.00 94.88 173 VAL A CA 1
ATOM 1310 C C . VAL A 1 173 ? 6.266 0.727 0.460 1.00 94.88 173 VAL A C 1
ATOM 1312 O O . VAL A 1 173 ? 5.922 -0.334 0.977 1.00 94.88 173 VAL A O 1
ATOM 1315 N N . ALA A 1 174 ? 5.693 1.231 -0.631 1.00 96.44 174 ALA A N 1
ATOM 1316 C CA . ALA A 1 174 ? 4.551 0.620 -1.303 1.00 96.44 174 ALA A CA 1
ATOM 1317 C C . ALA A 1 174 ? 4.922 -0.719 -1.962 1.00 96.44 174 ALA A C 1
ATOM 1319 O O . ALA A 1 174 ? 4.114 -1.640 -2.018 1.00 96.44 174 ALA A O 1
ATOM 1320 N N . GLY A 1 175 ? 6.181 -0.867 -2.388 1.00 95.19 175 GLY A N 1
ATOM 1321 C CA . GLY A 1 175 ? 6.715 -2.085 -2.997 1.00 95.19 175 GLY A CA 1
ATOM 1322 C C . GLY A 1 175 ? 6.731 -3.321 -2.099 1.00 95.19 175 GLY A C 1
ATOM 1323 O O . GLY A 1 175 ? 6.932 -4.432 -2.583 1.00 95.19 175 GLY A O 1
ATOM 1324 N N . ARG A 1 176 ? 6.514 -3.144 -0.793 1.00 95.25 176 ARG A N 1
ATOM 1325 C CA . ARG A 1 176 ? 6.373 -4.245 0.168 1.00 95.25 176 ARG A CA 1
ATOM 1326 C C . ARG A 1 176 ? 5.029 -4.965 0.022 1.00 95.25 176 ARG A C 1
ATOM 1328 O O . ARG A 1 176 ? 4.926 -6.118 0.428 1.00 95.25 176 ARG A O 1
ATOM 1335 N N . ASP A 1 177 ? 4.021 -4.314 -0.566 1.00 96.75 177 ASP A N 1
ATOM 1336 C CA . ASP A 1 177 ? 2.751 -4.950 -0.909 1.00 96.75 177 ASP A CA 1
ATOM 1337 C C . ASP A 1 177 ? 2.887 -5.703 -2.237 1.00 96.75 177 ASP A C 1
ATOM 1339 O O . ASP A 1 177 ? 2.602 -5.195 -3.325 1.00 96.75 177 ASP A O 1
ATOM 1343 N N . HIS A 1 178 ? 3.341 -6.952 -2.152 1.00 95.69 178 HIS A N 1
ATOM 1344 C CA . HIS A 1 178 ? 3.580 -7.788 -3.327 1.00 95.69 178 HIS A CA 1
ATOM 1345 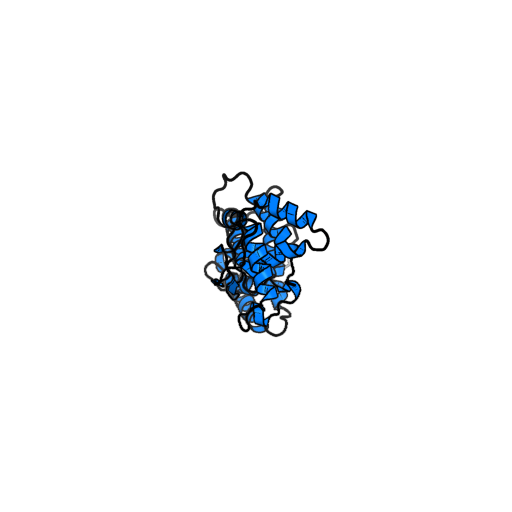C C . HIS A 1 178 ? 2.317 -8.037 -4.166 1.00 95.69 178 HIS A C 1
ATOM 1347 O O . HIS A 1 178 ? 2.430 -8.306 -5.366 1.00 95.69 178 HIS A O 1
ATOM 1353 N N . VAL A 1 179 ? 1.116 -7.930 -3.579 1.00 95.62 179 VAL A N 1
ATOM 1354 C CA . VAL A 1 179 ? -0.143 -8.006 -4.336 1.00 95.62 179 VAL A CA 1
ATOM 1355 C C . VAL A 1 179 ? -0.232 -6.805 -5.271 1.00 95.62 179 VAL A C 1
ATOM 1357 O O . VAL A 1 179 ? -0.411 -6.985 -6.473 1.00 95.62 179 VAL A O 1
ATOM 1360 N N . ARG A 1 180 ? -0.003 -5.591 -4.756 1.00 97.06 180 ARG A N 1
ATOM 1361 C CA . ARG A 1 180 ? -0.068 -4.358 -5.557 1.00 97.06 180 ARG A CA 1
ATOM 1362 C C . ARG A 1 180 ? 1.070 -4.218 -6.554 1.00 97.06 180 ARG A C 1
ATOM 1364 O O . ARG A 1 180 ? 0.844 -3.748 -7.664 1.00 97.06 180 ARG A O 1
ATOM 1371 N N . VAL A 1 181 ? 2.261 -4.705 -6.219 1.00 96.75 181 VAL A N 1
ATOM 1372 C CA . VAL A 1 181 ? 3.364 -4.801 -7.187 1.00 96.75 181 VAL A CA 1
ATOM 1373 C C . VAL A 1 181 ? 3.017 -5.759 -8.329 1.00 96.75 181 VAL A C 1
ATOM 1375 O O . VAL A 1 181 ? 3.254 -5.443 -9.495 1.00 96.75 181 VAL A O 1
ATOM 1378 N N . THR A 1 182 ? 2.415 -6.910 -8.015 1.00 96.75 182 THR A N 1
ATOM 1379 C CA . THR A 1 182 ? 1.958 -7.857 -9.043 1.00 96.75 182 THR A CA 1
ATOM 1380 C C . THR A 1 182 ? 0.862 -7.231 -9.911 1.00 96.75 182 THR A C 1
ATOM 1382 O O . THR A 1 182 ? 0.921 -7.355 -11.136 1.00 96.75 182 THR A O 1
ATOM 1385 N N . ASP A 1 183 ? -0.102 -6.524 -9.311 1.00 96.62 183 ASP A N 1
ATOM 1386 C CA . ASP A 1 183 ? -1.161 -5.803 -10.034 1.00 96.62 183 ASP A CA 1
ATOM 1387 C C . ASP A 1 183 ? -0.571 -4.757 -10.996 1.00 96.62 183 ASP A C 1
ATOM 1389 O O . ASP A 1 183 ? -0.954 -4.719 -12.164 1.00 96.62 183 ASP A O 1
ATOM 1393 N N . LEU A 1 184 ? 0.402 -3.953 -10.549 1.00 96.12 184 LEU A N 1
ATOM 1394 C CA . LEU A 1 184 ? 1.087 -2.950 -11.377 1.00 96.12 184 LEU A CA 1
ATOM 1395 C C . LEU A 1 184 ? 1.783 -3.584 -12.591 1.00 96.12 184 LEU A C 1
ATOM 1397 O O . LEU A 1 184 ? 1.677 -3.088 -13.711 1.00 96.12 184 LEU A O 1
ATOM 1401 N N . LEU A 1 185 ? 2.485 -4.697 -12.376 1.00 95.38 185 LEU A N 1
ATOM 1402 C CA . LEU A 1 185 ? 3.303 -5.343 -13.406 1.00 95.38 185 LEU A CA 1
ATOM 1403 C C . LEU A 1 185 ? 2.510 -6.224 -14.370 1.00 95.38 185 LEU A C 1
ATOM 1405 O O . LEU A 1 185 ? 3.010 -6.559 -15.440 1.00 95.38 185 LEU A O 1
ATOM 1409 N N . THR A 1 186 ? 1.294 -6.616 -14.002 1.00 95.06 186 THR A N 1
ATOM 1410 C CA . THR A 1 186 ? 0.414 -7.434 -14.850 1.00 95.06 186 THR A CA 1
ATOM 1411 C C . THR A 1 186 ? -0.783 -6.656 -15.397 1.00 95.06 186 THR A C 1
ATOM 1413 O O . THR A 1 186 ? -1.497 -7.158 -16.266 1.00 95.06 186 THR A O 1
ATOM 1416 N N . GLY A 1 187 ? -1.008 -5.442 -14.894 1.00 93.19 187 GLY A N 1
ATOM 1417 C CA . GLY A 1 187 ? -2.114 -4.571 -15.257 1.00 93.19 187 GLY A CA 1
ATOM 1418 C C . GLY A 1 187 ? -1.854 -3.708 -16.489 1.00 93.19 187 GLY A C 1
ATOM 1419 O O . GLY A 1 187 ? -0.817 -3.764 -17.148 1.00 93.19 187 GLY A O 1
ATOM 1420 N N . SER A 1 188 ? -2.834 -2.867 -16.812 1.00 86.50 188 SER A N 1
ATOM 1421 C CA . SER A 1 188 ? -2.723 -1.896 -17.901 1.00 86.50 188 SER A CA 1
ATOM 1422 C C . SER A 1 188 ? -1.659 -0.842 -17.587 1.00 86.50 188 SER A C 1
ATOM 1424 O O . SER A 1 188 ? -1.729 -0.209 -16.538 1.00 86.50 188 SER A O 1
ATOM 1426 N N . GLY A 1 189 ? -0.721 -0.620 -18.510 1.00 85.94 189 GLY A N 1
ATOM 1427 C CA . GLY A 1 189 ? 0.383 0.332 -18.330 1.00 85.94 189 GLY A CA 1
ATOM 1428 C C . GLY A 1 189 ? 1.703 -0.305 -17.887 1.00 85.94 189 GLY A C 1
ATOM 1429 O O . GLY A 1 189 ? 2.704 0.403 -17.819 1.00 85.94 189 GLY A O 1
ATOM 1430 N N . HIS A 1 190 ? 1.739 -1.625 -17.663 1.00 91.62 190 HIS A N 1
ATOM 1431 C CA . HIS A 1 190 ? 2.956 -2.328 -17.247 1.00 91.62 190 HIS A CA 1
ATOM 1432 C C . HIS A 1 190 ? 4.146 -2.116 -18.198 1.00 91.62 190 HIS A C 1
ATOM 1434 O O . HIS A 1 190 ? 5.254 -1.907 -17.720 1.00 91.62 190 HIS A O 1
ATOM 1440 N N . ASP A 1 191 ? 3.940 -2.103 -19.521 1.00 90.75 191 ASP A N 1
ATOM 1441 C CA . ASP A 1 191 ? 5.015 -1.836 -20.489 1.00 90.75 191 ASP A CA 1
ATOM 1442 C C . ASP A 1 191 ? 5.583 -0.419 -20.353 1.00 90.75 191 ASP A C 1
ATOM 1444 O O . ASP A 1 191 ? 6.794 -0.240 -20.445 1.00 90.75 191 ASP A O 1
ATOM 1448 N N . GLN A 1 192 ? 4.729 0.582 -20.100 1.00 87.81 192 GLN A N 1
ATOM 1449 C CA . GLN A 1 192 ? 5.171 1.960 -19.880 1.00 87.81 192 GLN A CA 1
ATOM 1450 C C . GLN A 1 192 ? 5.972 2.053 -18.584 1.00 87.81 192 GLN A C 1
ATOM 1452 O O . GLN A 1 192 ? 7.100 2.523 -18.605 1.00 87.81 192 GLN A O 1
ATOM 1457 N N . PHE A 1 193 ? 5.442 1.517 -17.484 1.00 90.88 193 PHE A N 1
ATOM 1458 C CA . PHE A 1 193 ? 6.158 1.483 -16.212 1.00 90.88 193 PHE A CA 1
ATOM 1459 C C . PHE A 1 193 ? 7.505 0.754 -16.334 1.00 90.88 193 PHE A C 1
ATOM 1461 O O . PHE A 1 193 ? 8.529 1.249 -15.871 1.00 90.88 193 PHE A O 1
ATOM 1468 N N . LEU A 1 194 ? 7.532 -0.407 -16.997 1.00 91.62 194 LEU A N 1
ATOM 1469 C CA . LEU A 1 194 ? 8.753 -1.180 -17.216 1.00 91.62 194 LEU A CA 1
ATOM 1470 C C . LEU A 1 194 ? 9.742 -0.452 -18.130 1.00 91.62 194 LEU A C 1
ATOM 1472 O O . LEU A 1 194 ? 10.950 -0.527 -17.895 1.00 91.62 194 LEU A O 1
ATOM 1476 N N . PHE A 1 195 ? 9.263 0.273 -19.140 1.00 87.62 195 PHE A N 1
ATOM 1477 C CA . PHE A 1 195 ? 10.087 1.178 -19.935 1.00 87.62 195 PHE A CA 1
ATOM 1478 C C . PHE A 1 195 ? 10.705 2.254 -19.055 1.00 87.62 195 PHE A C 1
ATOM 1480 O O . PHE A 1 195 ? 11.932 2.377 -19.035 1.00 87.62 195 PHE A O 1
ATOM 1487 N N . ASP A 1 196 ? 9.877 2.930 -18.265 1.00 85.00 196 ASP A N 1
ATOM 1488 C CA . ASP A 1 196 ? 10.278 4.028 -17.404 1.00 85.00 196 ASP A CA 1
ATOM 1489 C C . ASP A 1 196 ? 11.339 3.586 -16.404 1.00 85.00 196 ASP A C 1
ATOM 1491 O O . ASP A 1 196 ? 12.398 4.199 -16.326 1.00 85.00 196 ASP A O 1
ATOM 1495 N N . VAL A 1 197 ? 11.158 2.454 -15.722 1.00 86.25 197 VAL A N 1
ATOM 1496 C CA . VAL A 1 197 ? 12.144 1.999 -14.732 1.00 86.25 197 VAL A CA 1
ATOM 1497 C C . VAL A 1 197 ? 13.443 1.461 -15.333 1.00 86.25 197 VAL A C 1
ATOM 1499 O O . VAL A 1 197 ? 14.492 1.531 -14.687 1.00 86.25 197 VAL A O 1
ATOM 1502 N N . THR A 1 198 ? 13.402 0.924 -16.557 1.00 82.69 198 THR A N 1
ATOM 1503 C CA . THR A 1 198 ? 14.588 0.359 -17.229 1.00 82.69 198 THR A CA 1
ATOM 1504 C C . THR A 1 198 ? 15.392 1.389 -18.015 1.00 82.69 198 THR A C 1
ATOM 1506 O O . THR A 1 198 ? 16.572 1.155 -18.278 1.00 82.69 198 THR A O 1
ATOM 1509 N N . HIS A 1 199 ? 14.789 2.526 -18.362 1.00 78.88 199 HIS A N 1
ATOM 1510 C CA . HIS A 1 199 ? 15.424 3.599 -19.130 1.00 78.88 199 HIS A CA 1
ATOM 1511 C C . HIS A 1 199 ? 15.771 4.822 -18.274 1.00 78.88 199 HIS A C 1
ATOM 1513 O O . HIS A 1 199 ? 16.060 5.888 -18.817 1.00 78.88 199 HIS A O 1
ATOM 1519 N N . ASN A 1 200 ? 15.822 4.648 -16.950 1.00 72.50 200 ASN A N 1
ATOM 1520 C CA . ASN A 1 200 ? 16.153 5.696 -15.990 1.00 72.50 200 ASN A CA 1
ATOM 1521 C C . ASN A 1 200 ? 17.446 5.423 -15.206 1.00 72.50 200 ASN A C 1
ATOM 1523 O O . ASN A 1 200 ? 17.894 4.280 -15.066 1.00 72.50 200 ASN A O 1
ATOM 1527 N N . ARG A 1 201 ? 18.055 6.487 -14.670 1.00 71.06 201 ARG A N 1
ATOM 1528 C CA . ARG A 1 201 ? 19.269 6.421 -13.838 1.00 71.06 201 ARG A CA 1
ATOM 1529 C C . ARG A 1 201 ? 18.962 6.599 -12.354 1.00 71.06 201 ARG A C 1
ATOM 1531 O O . ARG A 1 201 ? 18.863 7.707 -11.845 1.00 71.06 201 ARG A O 1
ATOM 1538 N N . TRP A 1 202 ? 18.926 5.493 -11.629 1.00 74.75 202 TRP A N 1
ATOM 1539 C CA . TRP A 1 202 ? 18.637 5.476 -10.195 1.00 74.75 202 TRP A CA 1
ATOM 1540 C C . TRP A 1 202 ? 19.833 5.903 -9.333 1.00 74.75 202 TRP A C 1
ATOM 1542 O O . TRP A 1 202 ? 20.948 5.411 -9.515 1.00 74.75 202 TRP A O 1
ATOM 1552 N N . ASP A 1 203 ? 19.596 6.785 -8.360 1.00 68.56 203 ASP A N 1
ATOM 1553 C CA . ASP A 1 203 ? 20.642 7.339 -7.480 1.00 68.56 203 ASP A CA 1
ATOM 1554 C C . ASP A 1 203 ? 21.174 6.327 -6.473 1.00 68.56 203 ASP A C 1
ATOM 1556 O O . ASP A 1 203 ? 22.366 6.266 -6.171 1.00 68.56 203 ASP A O 1
ATOM 1560 N N . ASP A 1 204 ? 20.273 5.494 -5.966 1.00 72.75 204 ASP A N 1
ATOM 1561 C CA . ASP A 1 204 ? 20.591 4.427 -5.030 1.00 72.75 204 ASP A CA 1
ATOM 1562 C C . ASP A 1 204 ? 21.189 3.186 -5.725 1.00 72.75 204 ASP A C 1
ATOM 1564 O O . ASP A 1 204 ? 21.429 2.159 -5.079 1.00 72.75 204 ASP A O 1
ATOM 1568 N N . GLY A 1 205 ? 21.455 3.285 -7.034 1.00 75.75 205 GLY A N 1
ATOM 1569 C CA . GLY A 1 205 ? 21.885 2.183 -7.888 1.00 75.75 205 GLY A CA 1
ATOM 1570 C C . GLY A 1 205 ? 20.747 1.244 -8.296 1.00 75.75 205 GLY A C 1
ATOM 1571 O O . GLY A 1 205 ? 21.020 0.114 -8.696 1.00 75.75 205 GLY A O 1
ATOM 1572 N N . GLY A 1 206 ? 19.492 1.680 -8.172 1.00 78.38 206 GLY A N 1
ATOM 1573 C CA . GLY A 1 206 ? 18.294 0.919 -8.517 1.00 78.38 206 GLY A CA 1
ATOM 1574 C C . GLY A 1 206 ? 17.828 0.002 -7.393 1.00 78.38 206 GLY A C 1
ATOM 1575 O O . GLY A 1 206 ? 17.214 -1.024 -7.671 1.00 78.38 206 GLY A O 1
ATOM 1576 N N . LYS A 1 207 ? 18.137 0.309 -6.128 1.00 82.38 207 LYS A N 1
ATOM 1577 C CA . LYS A 1 207 ? 17.779 -0.560 -4.992 1.00 82.38 207 LYS A CA 1
ATOM 1578 C C . LYS A 1 207 ? 16.289 -0.486 -4.667 1.00 82.38 207 LYS A C 1
ATOM 1580 O O . LYS A 1 207 ? 15.690 -1.536 -4.447 1.00 82.38 207 LYS A O 1
ATOM 1585 N N . GLY A 1 208 ? 15.691 0.706 -4.663 1.00 80.31 208 GLY A N 1
ATOM 1586 C CA . GLY A 1 208 ? 14.264 0.928 -4.429 1.00 80.31 208 GLY A CA 1
ATOM 1587 C C . GLY A 1 208 ? 13.423 0.210 -5.477 1.00 80.31 208 GLY A C 1
ATOM 1588 O O . GLY A 1 208 ? 12.649 -0.684 -5.144 1.00 80.31 208 GLY A O 1
ATOM 1589 N N . ILE A 1 209 ? 13.678 0.484 -6.755 1.00 86.12 209 ILE A N 1
ATOM 1590 C CA . ILE A 1 209 ? 13.040 -0.234 -7.867 1.00 86.12 209 ILE A CA 1
ATOM 1591 C C . ILE A 1 209 ? 13.376 -1.720 -7.869 1.00 86.12 209 ILE A C 1
ATOM 1593 O O . ILE A 1 209 ? 12.496 -2.555 -8.045 1.00 86.12 209 ILE A O 1
ATOM 1597 N N . GLY A 1 210 ? 14.636 -2.082 -7.630 1.00 87.62 210 GLY A N 1
ATOM 1598 C CA . GLY A 1 210 ? 15.057 -3.477 -7.554 1.00 87.62 210 GLY A CA 1
ATOM 1599 C C . GLY A 1 210 ? 14.306 -4.261 -6.476 1.00 87.62 210 GLY A C 1
ATOM 1600 O O . GLY A 1 210 ? 14.086 -5.462 -6.639 1.00 87.62 210 GLY A O 1
ATOM 1601 N N . SER A 1 211 ? 13.857 -3.598 -5.404 1.00 88.50 211 SER A N 1
ATOM 1602 C CA . SER A 1 211 ? 13.047 -4.218 -4.351 1.00 88.50 211 SER A CA 1
ATOM 1603 C C . SER A 1 211 ? 11.660 -4.658 -4.827 1.00 88.50 211 SER A C 1
ATOM 1605 O O . SER A 1 211 ? 11.163 -5.659 -4.321 1.00 88.50 211 SER A O 1
ATOM 1607 N N . LEU A 1 212 ? 11.104 -4.028 -5.872 1.00 91.69 212 LEU A N 1
ATOM 1608 C CA . LEU A 1 212 ? 9.845 -4.451 -6.502 1.00 91.69 212 LEU A CA 1
ATOM 1609 C C . LEU A 1 212 ? 9.954 -5.837 -7.153 1.00 91.69 212 LEU A C 1
ATOM 1611 O O . LEU A 1 212 ? 8.947 -6.508 -7.352 1.00 91.69 212 LEU A O 1
ATOM 1615 N N . PHE A 1 213 ? 11.170 -6.282 -7.480 1.00 91.69 213 PHE A N 1
ATOM 1616 C CA . PHE A 1 213 ? 11.409 -7.537 -8.197 1.00 91.69 213 PHE A CA 1
ATOM 1617 C C . PHE A 1 213 ? 12.180 -8.567 -7.368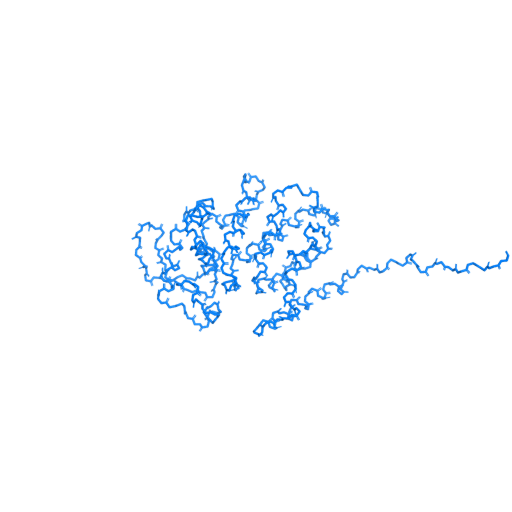 1.00 91.69 213 PHE A C 1
ATOM 1619 O O . PHE A 1 213 ? 12.038 -9.766 -7.582 1.00 91.69 213 PHE A O 1
ATOM 1626 N N . SER A 1 214 ? 13.028 -8.142 -6.430 1.00 90.06 214 SER A N 1
ATOM 1627 C CA . SER A 1 214 ? 13.981 -9.044 -5.766 1.00 90.06 214 SER A CA 1
ATOM 1628 C C . SER A 1 214 ? 13.315 -10.145 -4.933 1.00 90.06 214 SER A C 1
ATOM 1630 O O . SER A 1 214 ? 13.857 -11.250 -4.837 1.00 90.06 214 SER A O 1
ATOM 1632 N N . TRP A 1 215 ? 12.119 -9.889 -4.396 1.00 90.94 215 TRP A N 1
ATOM 1633 C CA . TRP A 1 215 ? 11.342 -10.862 -3.626 1.00 90.94 215 TRP A CA 1
ATOM 1634 C C . TRP A 1 215 ? 10.922 -12.087 -4.456 1.00 90.94 215 TRP A C 1
ATOM 1636 O O . TRP A 1 215 ? 10.756 -13.174 -3.899 1.00 90.94 215 TRP A O 1
ATOM 1646 N N . THR A 1 216 ? 10.844 -11.978 -5.790 1.00 92.94 216 THR A N 1
ATOM 1647 C CA . THR A 1 216 ? 10.437 -13.101 -6.652 1.00 92.94 216 THR A CA 1
ATOM 1648 C C . THR A 1 216 ? 11.477 -14.217 -6.729 1.00 92.94 216 THR A C 1
ATOM 1650 O O . THR A 1 216 ? 11.166 -15.302 -7.217 1.00 92.94 216 THR A O 1
ATOM 1653 N N . GLN A 1 217 ? 12.719 -13.974 -6.290 1.00 88.00 217 GLN A N 1
ATOM 1654 C CA . GLN A 1 217 ? 13.786 -14.981 -6.321 1.00 88.00 217 GLN A CA 1
ATOM 1655 C C . GLN A 1 217 ? 13.585 -16.075 -5.271 1.00 88.00 217 GLN A C 1
ATOM 1657 O O . GLN A 1 217 ? 13.958 -17.221 -5.503 1.00 88.00 217 GLN A O 1
ATOM 1662 N N . ASN A 1 218 ? 13.006 -15.722 -4.122 1.00 84.62 218 ASN A N 1
ATOM 1663 C CA . ASN A 1 218 ? 12.788 -16.631 -3.000 1.00 84.62 218 ASN A CA 1
ATOM 1664 C C . ASN A 1 218 ? 11.415 -16.354 -2.368 1.00 84.62 218 ASN A C 1
ATOM 1666 O O . ASN A 1 218 ? 11.359 -15.880 -1.230 1.00 84.62 218 ASN A O 1
ATOM 1670 N N . PRO A 1 219 ? 10.306 -16.613 -3.087 1.00 83.81 219 PRO A N 1
ATOM 1671 C CA . PRO A 1 219 ? 8.984 -16.298 -2.571 1.00 83.81 219 PRO A CA 1
ATOM 1672 C C . PRO A 1 219 ? 8.647 -17.175 -1.367 1.00 83.81 219 PRO A C 1
ATOM 1674 O O . PRO A 1 219 ? 8.836 -18.395 -1.383 1.00 83.81 219 PRO A O 1
ATOM 1677 N N . GLY A 1 220 ? 8.123 -16.554 -0.313 1.00 74.69 220 GLY A N 1
ATOM 1678 C CA . GLY A 1 220 ? 7.661 -17.272 0.866 1.00 74.69 220 GLY A CA 1
ATOM 1679 C C . GLY A 1 220 ? 6.297 -17.916 0.618 1.00 74.69 220 GLY A C 1
ATOM 1680 O O . GLY A 1 220 ? 5.343 -17.228 0.275 1.00 74.69 220 GLY A O 1
ATOM 1681 N N . GLY A 1 221 ? 6.175 -19.229 0.840 1.00 78.12 221 GLY A N 1
ATOM 1682 C CA . GLY A 1 221 ? 4.900 -19.959 0.936 1.00 78.12 221 GLY A CA 1
ATOM 1683 C C . GLY A 1 221 ? 3.784 -19.495 -0.029 1.00 78.12 221 GLY A C 1
ATOM 1684 O O . GLY A 1 221 ? 3.906 -19.740 -1.230 1.00 78.12 221 GLY A O 1
ATOM 1685 N N . PRO A 1 222 ? 2.693 -18.863 0.460 1.00 77.88 222 PRO A N 1
ATOM 1686 C CA . PRO A 1 222 ? 1.550 -18.440 -0.363 1.00 77.88 222 PRO A CA 1
ATOM 1687 C C . PRO A 1 222 ? 1.863 -17.448 -1.496 1.00 77.88 222 PRO A C 1
ATOM 1689 O O . PRO A 1 222 ? 1.043 -17.291 -2.396 1.00 77.88 222 PRO A O 1
ATOM 1692 N N . GLU A 1 223 ? 3.019 -16.782 -1.482 1.00 87.31 223 GLU A N 1
ATOM 1693 C CA . GLU A 1 223 ? 3.383 -15.766 -2.480 1.00 87.31 223 GLU A CA 1
ATOM 1694 C C . GLU A 1 223 ? 3.959 -16.352 -3.776 1.00 87.31 223 GLU A C 1
ATOM 1696 O O . GLU A 1 223 ? 4.203 -15.614 -4.729 1.00 87.31 223 GLU A O 1
ATOM 1701 N N . ALA A 1 224 ? 4.174 -17.671 -3.849 1.00 91.38 224 ALA A N 1
ATOM 1702 C CA . ALA A 1 224 ? 4.796 -18.316 -5.008 1.00 91.38 224 ALA A CA 1
ATOM 1703 C C . ALA A 1 224 ? 4.063 -18.022 -6.332 1.00 91.38 224 ALA A C 1
ATOM 1705 O O . ALA A 1 224 ? 4.704 -17.821 -7.364 1.00 91.38 224 ALA A O 1
ATOM 1706 N N . GLU A 1 225 ? 2.729 -17.954 -6.306 1.00 92.31 225 GLU A N 1
ATOM 1707 C CA . GLU A 1 225 ? 1.939 -17.612 -7.493 1.00 92.31 225 GLU A CA 1
ATOM 1708 C C . GLU A 1 225 ? 2.145 -16.150 -7.918 1.00 92.31 225 GLU A C 1
ATOM 1710 O O . GLU A 1 225 ? 2.348 -15.878 -9.103 1.00 92.31 225 GLU A O 1
ATOM 1715 N N . LEU A 1 226 ? 2.141 -15.216 -6.959 1.00 94.06 226 LEU A N 1
ATOM 1716 C CA . LEU A 1 226 ? 2.387 -13.793 -7.216 1.00 94.06 226 LEU A CA 1
ATOM 1717 C C . LEU A 1 226 ? 3.791 -13.583 -7.790 1.00 94.06 226 LEU A C 1
ATOM 1719 O O . LEU A 1 226 ? 3.955 -12.892 -8.793 1.00 94.06 226 LEU A O 1
ATOM 1723 N N . ALA A 1 227 ? 4.795 -14.245 -7.215 1.00 94.88 227 ALA A N 1
ATOM 1724 C CA . ALA A 1 227 ? 6.166 -14.183 -7.705 1.00 94.88 227 ALA A CA 1
ATOM 1725 C C . ALA A 1 227 ? 6.297 -14.725 -9.128 1.00 94.88 227 ALA A C 1
ATOM 1727 O O . ALA A 1 227 ? 6.983 -14.120 -9.948 1.00 94.88 227 ALA A O 1
ATOM 1728 N N . GLY A 1 228 ? 5.615 -15.830 -9.444 1.00 94.50 228 GLY A N 1
ATOM 1729 C CA . GLY A 1 228 ? 5.587 -16.389 -10.793 1.00 94.50 228 GLY A CA 1
ATOM 1730 C C . GLY A 1 228 ? 4.996 -15.416 -11.816 1.00 94.50 228 GLY A C 1
ATOM 1731 O O . GLY A 1 228 ? 5.594 -15.208 -12.872 1.00 94.50 228 GLY A O 1
ATOM 1732 N N . LYS A 1 229 ? 3.863 -14.779 -11.490 1.00 95.25 229 LYS A N 1
ATOM 1733 C CA . LYS A 1 229 ? 3.222 -13.764 -12.346 1.00 95.25 229 LYS A CA 1
ATOM 1734 C C . LYS A 1 229 ? 4.119 -12.541 -12.542 1.00 95.25 229 LYS A C 1
ATOM 1736 O O . LYS A 1 229 ? 4.361 -12.141 -13.678 1.00 95.25 229 LYS A O 1
ATOM 1741 N N . THR A 1 230 ? 4.667 -12.012 -11.452 1.00 95.50 230 THR A N 1
ATOM 1742 C CA . THR A 1 230 ? 5.568 -10.853 -11.450 1.00 95.50 230 THR A CA 1
ATOM 1743 C C . THR A 1 230 ? 6.839 -11.117 -12.259 1.00 95.50 230 THR A C 1
ATOM 1745 O O . THR A 1 230 ? 7.185 -10.343 -13.154 1.00 95.50 230 THR A O 1
ATOM 1748 N N . ALA A 1 231 ? 7.510 -12.246 -12.013 1.00 94.75 231 ALA A N 1
ATOM 1749 C CA . ALA A 1 231 ? 8.712 -12.630 -12.747 1.00 94.75 231 ALA A CA 1
ATOM 1750 C C . ALA A 1 231 ? 8.418 -12.851 -14.237 1.00 94.75 231 ALA A C 1
ATOM 1752 O O . ALA A 1 231 ? 9.201 -12.428 -15.087 1.00 94.75 231 ALA A O 1
ATOM 1753 N N . HIS A 1 232 ? 7.284 -13.482 -14.563 1.00 94.75 232 HIS A N 1
ATOM 1754 C CA . HIS A 1 232 ? 6.869 -13.685 -15.947 1.00 94.75 232 HIS A CA 1
ATOM 1755 C C . HIS A 1 232 ? 6.625 -12.360 -16.677 1.00 94.75 232 HIS A C 1
ATOM 1757 O O . HIS A 1 232 ? 7.086 -12.217 -17.810 1.00 94.75 232 HIS A O 1
ATOM 1763 N N . ALA A 1 233 ? 5.950 -11.398 -16.045 1.00 94.00 233 ALA A N 1
ATOM 1764 C CA . ALA A 1 233 ? 5.654 -10.101 -16.645 1.00 94.00 233 ALA A CA 1
ATOM 1765 C C . ALA A 1 233 ? 6.934 -9.334 -17.014 1.00 94.00 233 ALA A C 1
ATOM 1767 O O . ALA A 1 233 ? 7.151 -9.007 -18.183 1.00 94.00 233 ALA A O 1
ATOM 1768 N N . TYR A 1 234 ? 7.839 -9.141 -16.050 1.00 90.56 234 TYR A N 1
ATOM 1769 C CA . TYR A 1 234 ? 9.108 -8.447 -16.289 1.00 90.56 234 TYR A CA 1
ATOM 1770 C C . TYR A 1 234 ? 10.024 -9.200 -17.272 1.00 90.56 234 TYR A C 1
ATOM 1772 O O . TYR A 1 234 ? 10.615 -8.588 -18.165 1.00 90.56 234 TYR A O 1
ATOM 1780 N N . ALA A 1 235 ? 10.125 -10.532 -17.173 1.00 91.62 235 ALA A N 1
ATOM 1781 C CA . ALA A 1 235 ? 10.937 -11.316 -18.106 1.00 91.62 235 ALA A CA 1
ATOM 1782 C C . ALA A 1 235 ? 10.389 -11.262 -19.542 1.00 91.62 235 ALA A C 1
ATOM 1784 O O . ALA A 1 235 ? 11.169 -11.224 -20.497 1.00 91.62 235 ALA A O 1
ATOM 1785 N N . SER A 1 236 ? 9.062 -11.241 -19.700 1.00 93.06 236 SER A N 1
ATOM 1786 C CA . SER A 1 236 ? 8.410 -11.117 -21.007 1.00 93.06 236 SER A CA 1
ATOM 1787 C C . SER A 1 236 ? 8.692 -9.759 -21.637 1.00 93.06 236 SER A C 1
ATOM 1789 O O . SER A 1 236 ? 9.105 -9.717 -22.797 1.00 93.06 236 SER A O 1
ATOM 1791 N N . TYR A 1 237 ? 8.574 -8.680 -20.860 1.00 92.25 237 TYR A N 1
ATOM 1792 C CA . TYR A 1 237 ? 8.938 -7.335 -21.301 1.00 92.25 237 TYR A CA 1
ATOM 1793 C C . TYR A 1 237 ? 10.396 -7.278 -21.778 1.00 92.25 237 TYR A C 1
ATOM 1795 O O . TYR A 1 237 ? 10.665 -6.933 -22.926 1.00 92.25 237 TYR A O 1
ATOM 1803 N N . LEU A 1 238 ? 11.357 -7.734 -20.965 1.00 89.88 238 LEU A N 1
ATOM 1804 C CA . LEU A 1 238 ? 12.766 -7.766 -21.379 1.00 89.88 238 LEU A CA 1
ATOM 1805 C C . LEU A 1 238 ? 13.022 -8.638 -22.615 1.00 89.88 238 LEU A C 1
ATOM 1807 O O . LEU A 1 238 ? 13.916 -8.347 -23.411 1.00 89.88 238 LEU A O 1
ATOM 1811 N N . GLY A 1 239 ? 12.273 -9.731 -22.770 1.00 90.81 239 GLY A N 1
ATOM 1812 C CA . GLY A 1 239 ? 12.356 -10.608 -23.933 1.00 90.81 239 GLY A CA 1
ATOM 1813 C C . GLY A 1 239 ? 11.915 -9.924 -25.228 1.00 90.81 239 GLY A C 1
ATOM 1814 O O . GLY A 1 239 ? 12.541 -10.141 -26.265 1.00 90.81 239 GLY A O 1
ATOM 1815 N N . GLN A 1 240 ? 10.877 -9.091 -25.156 1.00 90.06 240 GLN A N 1
ATOM 1816 C CA . GLN A 1 240 ? 10.303 -8.360 -26.289 1.00 90.06 240 GLN A CA 1
ATOM 1817 C C . GLN A 1 240 ? 11.068 -7.063 -26.598 1.00 90.06 240 GLN A C 1
ATOM 1819 O O . GLN A 1 240 ? 11.208 -6.695 -27.761 1.00 90.06 240 GLN A O 1
ATOM 1824 N N . HIS A 1 241 ? 11.635 -6.426 -25.572 1.00 83.38 241 HIS A N 1
ATOM 1825 C CA . HIS A 1 241 ? 12.321 -5.134 -25.648 1.00 83.38 241 HIS A CA 1
ATOM 1826 C C . HIS A 1 241 ? 13.848 -5.255 -25.545 1.00 83.38 241 HIS A C 1
ATOM 1828 O O . HIS A 1 241 ? 14.523 -4.330 -25.090 1.00 83.38 241 HIS A O 1
ATOM 1834 N N . ARG A 1 242 ? 14.429 -6.390 -25.965 1.00 68.88 242 ARG A N 1
ATOM 1835 C CA . ARG A 1 242 ? 15.891 -6.548 -25.998 1.00 68.88 242 ARG A CA 1
ATOM 1836 C C . ARG A 1 242 ? 16.509 -5.393 -26.782 1.00 68.88 242 ARG A C 1
ATOM 1838 O O . ARG A 1 242 ? 16.236 -5.237 -27.971 1.00 68.88 242 ARG A O 1
ATOM 1845 N N . ALA A 1 243 ? 17.416 -4.651 -26.145 1.00 55.22 243 ALA A N 1
ATOM 1846 C CA . ALA A 1 243 ? 18.368 -3.833 -26.877 1.00 55.22 243 ALA A CA 1
ATOM 1847 C C . ALA A 1 243 ? 19.069 -4.755 -27.882 1.00 55.22 243 ALA A C 1
ATOM 1849 O O . ALA A 1 243 ? 19.704 -5.741 -27.491 1.00 55.22 243 ALA A O 1
ATOM 1850 N N . ALA A 1 244 ? 18.899 -4.489 -29.178 1.00 37.44 244 ALA A N 1
ATOM 1851 C CA . ALA A 1 244 ? 19.632 -5.213 -30.201 1.00 37.44 244 ALA A CA 1
ATOM 1852 C C . ALA A 1 244 ? 21.125 -5.162 -29.829 1.00 37.44 244 ALA A C 1
ATOM 1854 O O . ALA A 1 244 ? 21.628 -4.069 -29.542 1.00 37.44 244 ALA A O 1
ATOM 1855 N N . PRO A 1 245 ? 21.855 -6.294 -29.796 1.00 37.81 245 PRO A N 1
ATOM 1856 C CA . PRO A 1 245 ? 23.300 -6.219 -29.685 1.00 37.81 245 PRO A CA 1
ATOM 1857 C C . PRO A 1 245 ? 23.772 -5.362 -30.855 1.00 37.81 245 PRO A C 1
ATOM 1859 O O . PRO A 1 245 ? 23.465 -5.666 -32.007 1.00 37.81 245 PRO A O 1
ATOM 1862 N N . SER A 1 246 ? 24.441 -4.249 -30.552 1.00 36.19 246 SER A N 1
ATOM 1863 C CA . SER A 1 246 ? 24.971 -3.348 -31.568 1.00 36.19 246 SER A CA 1
ATOM 1864 C C . SER A 1 246 ? 25.821 -4.167 -32.539 1.00 36.19 246 SER A C 1
ATOM 1866 O O . SER A 1 246 ? 26.921 -4.614 -32.209 1.00 36.19 246 SER A O 1
ATOM 1868 N N . ALA A 1 247 ? 25.295 -4.400 -33.742 1.00 34.88 247 ALA A N 1
ATOM 1869 C CA . ALA A 1 247 ? 25.941 -5.185 -34.790 1.00 34.88 247 ALA A CA 1
ATOM 1870 C C . ALA A 1 247 ? 27.183 -4.482 -35.378 1.00 34.88 247 ALA A C 1
ATOM 1872 O O . ALA A 1 247 ? 27.761 -4.948 -36.355 1.00 34.88 247 ALA A O 1
ATOM 1873 N N . SER A 1 248 ? 27.638 -3.385 -34.768 1.00 39.44 248 SER A N 1
ATOM 1874 C CA . SER A 1 248 ? 28.821 -2.631 -35.184 1.00 39.44 248 SER A CA 1
ATOM 1875 C C . SER A 1 248 ? 30.137 -3.150 -34.586 1.00 39.44 248 SER A C 1
ATOM 1877 O O . SER A 1 248 ? 31.195 -2.620 -34.915 1.00 39.44 248 SER A O 1
ATOM 1879 N N . ALA A 1 249 ? 30.118 -4.192 -33.744 1.00 38.47 249 ALA A N 1
ATOM 1880 C CA . ALA A 1 249 ? 31.337 -4.750 -33.139 1.00 38.47 249 ALA A CA 1
ATOM 1881 C C . ALA A 1 249 ? 31.882 -6.029 -33.813 1.00 38.47 249 ALA A C 1
ATOM 1883 O O . ALA A 1 249 ? 32.948 -6.498 -33.426 1.00 38.47 249 ALA A O 1
ATOM 1884 N N . LEU A 1 250 ? 31.206 -6.593 -34.826 1.00 37.81 250 LEU A N 1
ATOM 1885 C CA . LEU A 1 250 ? 31.566 -7.907 -35.400 1.00 37.81 250 LEU A CA 1
ATOM 1886 C C . LEU A 1 250 ? 31.991 -7.902 -36.878 1.00 37.81 250 LEU A C 1
ATOM 1888 O O . LEU A 1 250 ? 32.163 -8.963 -37.468 1.00 37.81 250 LEU A O 1
ATOM 1892 N N . CYS A 1 251 ? 32.256 -6.735 -37.469 1.00 37.53 251 CYS A N 1
ATOM 1893 C CA . CYS A 1 251 ? 32.882 -6.635 -38.794 1.00 37.53 251 CYS A CA 1
ATOM 1894 C C . CYS A 1 251 ? 34.186 -5.825 -38.741 1.00 37.53 251 CYS A C 1
ATOM 1896 O O . CYS A 1 251 ? 34.306 -4.774 -39.361 1.00 37.53 251 CYS A O 1
ATOM 1898 N N . ARG A 1 252 ? 35.199 -6.321 -38.021 1.00 39.97 252 ARG A N 1
ATOM 1899 C CA . ARG A 1 252 ? 36.594 -6.080 -38.419 1.00 39.97 252 ARG A CA 1
ATOM 1900 C C . ARG A 1 252 ? 37.182 -7.405 -38.868 1.00 39.97 252 ARG A C 1
ATOM 1902 O O . ARG A 1 252 ? 37.494 -8.266 -38.053 1.00 39.97 252 ARG A O 1
ATOM 1909 N N . SER A 1 253 ? 37.274 -7.553 -40.184 1.00 39.66 253 SER A N 1
ATOM 1910 C CA . SER A 1 253 ? 38.084 -8.593 -40.808 1.00 39.66 253 SER A CA 1
ATOM 1911 C C . SER A 1 253 ? 39.543 -8.432 -40.362 1.00 39.66 253 SER A C 1
ATOM 1913 O O . SER A 1 253 ? 39.996 -7.293 -40.222 1.00 39.66 253 SER A O 1
ATOM 1915 N N . PRO A 1 254 ? 40.296 -9.523 -40.159 1.00 41.59 254 PRO A N 1
ATOM 1916 C CA . PRO A 1 254 ? 41.734 -9.435 -39.979 1.00 41.59 254 PRO A CA 1
ATOM 1917 C C . PRO A 1 254 ? 42.362 -9.135 -41.346 1.00 41.59 254 PRO A C 1
ATOM 1919 O O . PRO A 1 254 ? 42.376 -9.991 -42.234 1.00 41.59 254 PRO A O 1
ATOM 1922 N N . GLU A 1 255 ? 42.844 -7.908 -41.546 1.00 39.00 255 GLU A N 1
ATOM 1923 C CA . GLU A 1 255 ? 43.783 -7.644 -42.636 1.00 39.00 255 GLU A CA 1
ATOM 1924 C C . GLU A 1 255 ? 45.088 -8.389 -42.346 1.00 39.00 255 GLU A C 1
ATOM 1926 O O . GLU A 1 255 ? 45.625 -8.360 -41.237 1.00 39.00 255 GLU A O 1
ATOM 1931 N N . ARG A 1 256 ? 45.513 -9.144 -43.359 1.00 44.28 256 ARG A N 1
ATOM 1932 C CA . ARG A 1 256 ? 46.680 -10.018 -43.362 1.00 44.28 256 ARG A CA 1
ATOM 1933 C C . ARG A 1 256 ? 47.968 -9.213 -43.287 1.00 44.28 256 ARG A C 1
ATOM 1935 O O . ARG A 1 256 ? 48.072 -8.141 -43.874 1.00 44.28 256 ARG A O 1
ATOM 1942 N N . GLU A 1 257 ? 48.953 -9.840 -42.658 1.00 42.97 257 GLU A N 1
ATOM 1943 C CA . GLU A 1 257 ? 50.378 -9.589 -42.849 1.00 42.97 257 GLU A CA 1
ATOM 1944 C C . GLU A 1 257 ? 50.744 -9.411 -44.329 1.00 42.97 257 GLU A C 1
ATOM 1946 O O . GLU A 1 257 ? 50.335 -10.209 -45.181 1.00 42.97 257 GLU A O 1
ATOM 1951 N N . SER A 1 258 ? 51.577 -8.406 -44.604 1.00 47.56 258 SER A N 1
ATOM 1952 C CA . SER A 1 258 ? 52.700 -8.440 -45.553 1.00 47.56 258 SER A CA 1
ATOM 1953 C C . SER A 1 258 ? 53.666 -7.308 -45.218 1.00 47.56 258 SER A C 1
ATOM 1955 O O . SER A 1 258 ? 53.193 -6.153 -45.138 1.00 47.56 258 SER A O 1
#